Protein AF-A0A942DJN3-F1 (afdb_monomer)

Mean predicted aligned error: 21.73 Å

pLDDT: mean 72.61, std 21.8, range [31.78, 98.44]

Foldseek 3Di:
DDDDPPPPDDPPDDPPPCPVVDPDPVPPDPDWDWDWQQAPLQKIWIWTDDPPDIDIDIDGHPPHDPPGDDDHDPVSVVVVVCVVVVVVVVVVPVDDDDDDDDPPVVVVVVVVVVVVPPPDDDDDDDDDDDDDDDDDDDDDDDDDDDDDDDDDDDDDDDDDPPPVVVVVVVVVVVVVVVVVVVVVVPPDDDPDPPDPDDDDDPVVVVVVVVVVVVVVLLVQLCPDLAPVCVVVSNVVNLVQADPVVNVVCCVVPVPPDDPVVSVVPQHPWDKAWDDWDWADPDPFKIKIWTWIWTDRPPDPDTQIWIKIWIWGQDPVRGIHTHDIDTCSPVD

Sequence (331 aa):
MTFSDDYASTFSGDETGDIFDTPDVVRQSPTTTERVVDTQSGFLVVIKRIDTRFSLSVKRRLGTPPVSSILLTPDESIKLSKILGSARSESHSSGRINAPISPDVDGWLASIEDLDREAANEEDLEDIEPNQLRDPHSRSYTARRPRSTRRRNAPPFKLPLKIIGIVAACLLLLPVMAIGGYKVLTAKHEPKPAAAVTPAVDVEAIEAERVNKFSRTFVSDMLDFSPATYRVSQVHAMANMSPDLLEKYWNETHFPLTPEQLKASPQGMTLMITKVDQERIDELSRQVDIFAELVSPNSKLSNPVHLQLKVATASDGQLRVLEQKDLSAKK

Radius of gyration: 33.4 Å; Cα contacts (8 Å, |Δi|>4): 279; chains: 1; bounding box: 77×73×76 Å

Nearest PDB structures (foldseek):
  2cc3-assembly1_B  TM=6.746E-01  e=9.484E-04  Agrobacterium tumefaciens
  7sh3-assembly1_B  TM=6.182E-01  e=4.953E-03  Rickettsia typhi str. Wilmington
  4o3v-assembly1_A  TM=6.321E-01  e=3.805E-02  Rickettsia typhi str. Wilmington
  3bb9-assembly1_A  TM=7.308E-01  e=5.595E-02  Shewanella frigidimarina NCIMB 400
  4o3v-assembly1_B  TM=6.127E-01  e=6.247E-02  Rickettsia typhi str. Wilmington

Secondary structure (DSSP, 8-state):
--------------SS-GGGTS--GGGGSSS--EEEEE-TTSEEEEEEEETTEEEEEEEEPTTS-TT------HHHHHHHHHHHHHHHHTTTTTS----------THHHHHHHSSSSSS-----------------------PPPPPPP---PPPPPPPPGGGHHHHHHHHTTHHHHHHHHHHHTTS---------------HHHHHHHHHHHHHHHHHHHHT---TTTHHHHHHHHHHTB-HHHHHHHHHHH-SSPPHHHHHHS-TT-EEEEEEEEEEE-SSSEEEEEEEEEEE-TT-S-EEEEEEEEEEEE-TTS-EEEEEEEE-TT--

Structure (mmCIF, N/CA/C/O backbone):
data_AF-A0A942DJN3-F1
#
_entry.id   AF-A0A942DJN3-F1
#
loop_
_atom_site.group_PDB
_atom_site.id
_atom_site.type_symbol
_atom_site.label_atom_id
_atom_site.label_alt_id
_atom_site.label_comp_id
_atom_site.label_asym_id
_atom_site.label_entity_id
_atom_site.label_seq_id
_atom_site.pdbx_PDB_ins_code
_atom_site.Cartn_x
_atom_site.Cartn_y
_atom_site.Cartn_z
_atom_site.occupancy
_atom_site.B_iso_or_equiv
_atom_site.auth_seq_id
_atom_site.auth_comp_id
_atom_site.auth_asym_id
_atom_site.auth_atom_id
_atom_site.pdbx_PDB_model_num
ATOM 1 N N . MET A 1 1 ? -48.662 -20.676 -39.511 1.00 34.47 1 MET A N 1
ATOM 2 C CA . MET A 1 1 ? -48.235 -20.420 -38.122 1.00 34.47 1 MET A CA 1
ATOM 3 C C . MET A 1 1 ? -47.312 -19.209 -38.167 1.00 34.47 1 MET A C 1
ATOM 5 O O . MET A 1 1 ? -46.204 -19.343 -38.663 1.00 34.47 1 MET A O 1
ATOM 9 N N . THR A 1 2 ? -47.865 -17.993 -38.131 1.00 33.78 2 THR A N 1
ATOM 10 C CA . THR A 1 2 ? -48.085 -17.175 -36.913 1.00 33.78 2 THR A CA 1
ATOM 11 C C . THR A 1 2 ? -46.785 -16.930 -36.156 1.00 33.78 2 THR A C 1
ATOM 13 O O . THR A 1 2 ? -46.392 -17.741 -35.324 1.00 33.78 2 THR A O 1
ATOM 16 N N . PHE A 1 3 ? -46.135 -15.808 -36.469 1.00 32.09 3 PHE A N 1
ATOM 17 C CA . PHE A 1 3 ? -45.307 -15.101 -35.502 1.00 32.09 3 PHE A CA 1
ATOM 18 C C . PHE A 1 3 ? -46.195 -14.035 -34.875 1.00 32.09 3 PHE A C 1
ATOM 20 O O . PHE A 1 3 ? -46.769 -13.213 -35.586 1.00 32.09 3 PHE A O 1
ATOM 27 N N . SER A 1 4 ? -46.369 -14.147 -33.565 1.00 32.25 4 SER A N 1
ATOM 28 C CA . SER A 1 4 ? -46.970 -13.123 -32.729 1.00 32.25 4 SER A CA 1
ATOM 29 C C . SER A 1 4 ? -45.971 -11.979 -32.605 1.00 32.25 4 SER A C 1
ATOM 31 O O . SER A 1 4 ? -44.841 -12.192 -32.162 1.00 32.25 4 SER A O 1
ATOM 33 N N . ASP A 1 5 ? -46.390 -10.792 -33.023 1.00 37.44 5 ASP A N 1
ATOM 34 C CA . ASP A 1 5 ? -45.766 -9.544 -32.618 1.00 37.44 5 ASP A CA 1
ATOM 35 C C . ASP A 1 5 ? -46.123 -9.296 -31.146 1.00 37.44 5 ASP A C 1
ATOM 37 O O . ASP A 1 5 ? -47.210 -8.805 -30.840 1.00 37.44 5 ASP A O 1
ATOM 41 N N . ASP A 1 6 ? -45.215 -9.621 -30.225 1.00 39.28 6 ASP A N 1
ATOM 42 C CA . ASP A 1 6 ? -45.251 -9.040 -28.881 1.00 39.28 6 ASP A CA 1
ATOM 43 C C . ASP A 1 6 ? -44.722 -7.604 -28.984 1.00 39.28 6 ASP A C 1
ATOM 45 O O . ASP A 1 6 ? -43.560 -7.292 -28.711 1.00 39.28 6 ASP A O 1
ATOM 49 N N . TYR A 1 7 ? -45.609 -6.724 -29.449 1.00 40.00 7 TYR A N 1
ATOM 50 C CA . TYR A 1 7 ? -45.503 -5.291 -29.249 1.00 40.00 7 TYR A CA 1
ATOM 51 C C . TYR A 1 7 ? -45.409 -5.030 -27.744 1.00 40.00 7 TYR A C 1
ATOM 53 O O . TYR A 1 7 ? -46.365 -5.243 -26.998 1.00 40.00 7 TYR A O 1
ATOM 61 N N . ALA A 1 8 ? -44.262 -4.517 -27.297 1.00 39.66 8 ALA A N 1
ATOM 62 C CA . ALA A 1 8 ? -44.223 -3.734 -26.075 1.00 39.66 8 ALA A CA 1
ATOM 63 C C . ALA A 1 8 ? -45.248 -2.603 -26.234 1.00 39.66 8 ALA A C 1
ATOM 65 O O . ALA A 1 8 ? -45.155 -1.796 -27.163 1.00 39.66 8 ALA A O 1
ATOM 66 N N . SER A 1 9 ? -46.253 -2.603 -25.361 1.00 40.97 9 SER A N 1
ATOM 67 C CA . SER A 1 9 ? -47.296 -1.591 -25.293 1.00 40.97 9 SER A CA 1
ATOM 68 C C . SER A 1 9 ? -46.656 -0.207 -25.264 1.00 40.97 9 SER A C 1
ATOM 70 O O . SER A 1 9 ? -45.994 0.168 -24.293 1.00 40.97 9 SER A O 1
ATOM 72 N N . THR A 1 10 ? -46.841 0.550 -26.338 1.00 41.31 10 THR A N 1
ATOM 73 C CA . THR A 1 10 ? -46.596 1.986 -26.331 1.00 41.31 10 THR A CA 1
ATOM 74 C C . THR A 1 10 ? -47.604 2.585 -25.359 1.00 41.31 10 THR A C 1
ATOM 76 O O . THR A 1 10 ? -48.801 2.322 -25.452 1.00 41.31 10 THR A O 1
ATOM 79 N N . PHE A 1 11 ? -47.095 3.306 -24.364 1.00 44.56 11 PHE A N 1
ATOM 80 C CA . PHE A 1 11 ? -47.860 3.936 -23.296 1.00 44.56 11 PHE A CA 1
ATOM 81 C C . PHE A 1 11 ? -48.722 5.058 -23.896 1.00 44.56 11 PHE A C 1
ATOM 83 O O . PHE A 1 11 ? -48.306 6.208 -23.984 1.00 44.56 11 PHE A O 1
ATOM 90 N N . SER A 1 12 ? -49.895 4.703 -24.414 1.00 47.12 12 SER A N 1
ATOM 91 C CA . SER A 1 12 ? -50.880 5.635 -24.957 1.00 47.12 12 SER A CA 1
ATOM 92 C C . SER A 1 12 ? -51.857 6.007 -23.849 1.00 47.12 12 SER A C 1
ATOM 94 O O . SER A 1 12 ? -52.862 5.324 -23.643 1.00 47.12 12 SER A O 1
ATOM 96 N N . GLY A 1 13 ? -51.526 7.054 -23.101 1.00 49.28 13 GLY A N 1
ATOM 97 C CA . GLY A 1 13 ? -52.385 7.532 -22.027 1.00 49.28 13 GLY A CA 1
ATOM 98 C C . GLY A 1 13 ? -51.784 8.670 -21.219 1.00 49.28 13 GLY A C 1
ATOM 99 O O . GLY A 1 13 ? -51.729 8.550 -20.004 1.00 49.28 13 GLY A O 1
ATOM 100 N N . ASP A 1 14 ? -51.325 9.738 -21.874 1.00 44.50 14 ASP A N 1
ATOM 101 C CA . ASP A 1 14 ? -51.234 11.060 -21.243 1.00 44.50 14 ASP A CA 1
ATOM 102 C C . ASP A 1 14 ? -51.190 12.154 -22.325 1.00 44.50 14 ASP A C 1
ATOM 104 O O . ASP A 1 14 ? -50.178 12.344 -22.996 1.00 44.50 14 ASP A O 1
ATOM 108 N N . GLU A 1 15 ? -52.313 12.842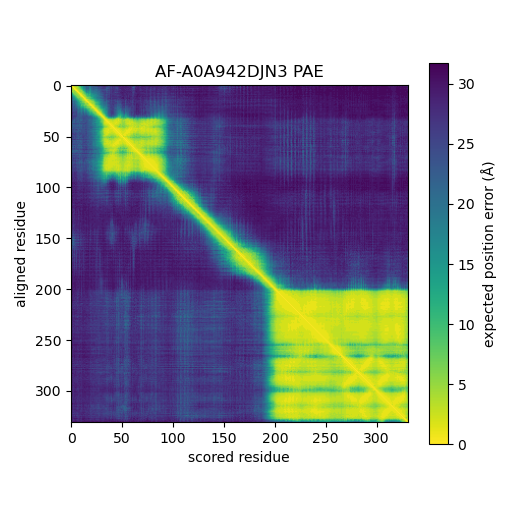 -22.541 1.00 53.78 15 GLU A N 1
ATOM 109 C CA . GLU A 1 15 ? -52.413 13.986 -23.464 1.00 53.78 15 GLU A CA 1
ATOM 110 C C . GLU A 1 15 ? -51.888 15.295 -22.844 1.00 53.78 15 GLU A C 1
ATOM 112 O O . GLU A 1 15 ? -51.838 16.317 -23.526 1.00 53.78 15 GLU A O 1
ATOM 117 N N . THR A 1 16 ? -51.469 15.282 -21.574 1.00 58.72 16 THR A N 1
ATOM 118 C CA . THR A 1 16 ? -51.089 16.493 -20.830 1.00 58.72 16 THR A CA 1
ATOM 119 C C . THR A 1 16 ? -49.585 16.764 -20.761 1.00 58.72 16 THR A C 1
ATOM 121 O O . THR A 1 16 ? -49.198 17.871 -20.410 1.00 58.72 16 THR A O 1
ATOM 124 N N . GLY A 1 17 ? -48.720 15.820 -21.152 1.00 52.59 17 GLY A N 1
ATOM 125 C CA . GLY A 1 17 ? -47.269 16.052 -21.261 1.00 52.59 17 GLY A CA 1
ATOM 126 C C . GLY A 1 17 ? -46.514 16.238 -19.933 1.00 52.59 17 GLY A C 1
ATOM 127 O O . GLY A 1 17 ? -45.302 16.440 -19.963 1.00 52.59 17 GLY A O 1
ATOM 128 N N . ASP A 1 18 ? -47.186 16.101 -18.787 1.00 50.53 18 ASP A N 1
ATOM 129 C CA . ASP A 1 18 ? -46.641 16.367 -17.443 1.00 50.53 18 ASP A CA 1
ATOM 130 C C . ASP A 1 18 ? -45.865 15.176 -16.828 1.00 50.53 18 ASP A C 1
ATOM 132 O O . ASP A 1 18 ? -45.248 15.294 -15.765 1.00 50.53 18 ASP A O 1
ATOM 136 N N . ILE A 1 19 ? -45.832 14.009 -17.487 1.00 50.34 19 ILE A N 1
ATOM 137 C CA . ILE A 1 19 ? -45.087 12.829 -16.997 1.00 50.34 19 ILE A CA 1
ATOM 138 C C . ILE A 1 19 ? -43.560 13.027 -17.021 1.00 50.34 19 ILE A C 1
ATOM 140 O O . ILE A 1 19 ? -42.857 12.396 -16.234 1.00 50.34 19 ILE A O 1
ATOM 144 N N . PHE A 1 20 ? -43.018 13.914 -17.862 1.00 50.31 20 PHE A N 1
ATOM 145 C CA . PHE A 1 20 ? -41.569 14.171 -17.876 1.00 50.31 20 PHE A CA 1
ATOM 146 C C . PHE A 1 20 ? -41.096 15.143 -16.783 1.00 50.31 20 PHE A C 1
ATOM 148 O O . PHE A 1 20 ? -39.893 15.191 -16.521 1.00 50.31 20 PHE A O 1
ATOM 155 N N . ASP A 1 21 ? -42.018 15.834 -16.105 1.00 50.00 21 ASP A N 1
ATOM 156 C CA . ASP A 1 21 ? -41.713 16.773 -15.015 1.00 50.00 21 ASP A CA 1
ATOM 157 C C . ASP A 1 21 ? -42.009 16.209 -13.614 1.00 50.00 21 ASP A C 1
ATOM 159 O O . ASP A 1 21 ? -41.683 16.834 -12.600 1.00 50.00 21 ASP A O 1
ATOM 163 N N . THR A 1 22 ? -42.544 14.987 -13.512 1.00 45.81 22 THR A N 1
ATOM 164 C CA . THR A 1 22 ? -42.682 14.301 -12.220 1.00 45.81 22 THR A CA 1
ATOM 165 C C . THR A 1 22 ? -41.444 13.444 -11.916 1.00 45.81 22 THR A C 1
ATOM 167 O O . THR A 1 22 ? -41.032 12.619 -12.733 1.00 45.81 22 THR A O 1
ATOM 170 N N . PRO A 1 23 ? -40.797 13.611 -10.743 1.00 47.06 23 PRO A N 1
ATOM 171 C CA . PRO A 1 23 ? -39.606 12.847 -10.403 1.00 47.06 23 PRO A CA 1
ATOM 172 C C . PRO A 1 23 ? -39.961 11.367 -10.238 1.00 47.06 23 PRO A C 1
ATOM 174 O O . PRO A 1 23 ? -40.659 10.980 -9.305 1.00 47.06 23 PRO A O 1
ATOM 177 N N . ASP A 1 24 ? -39.431 10.573 -11.163 1.00 42.34 24 ASP A N 1
ATOM 178 C CA . ASP A 1 24 ? -39.450 9.116 -11.260 1.00 42.34 24 ASP A CA 1
ATOM 179 C C . ASP A 1 24 ? -39.693 8.390 -9.914 1.00 42.34 24 ASP A C 1
ATOM 181 O O . ASP A 1 24 ? -38.862 8.407 -8.994 1.00 42.34 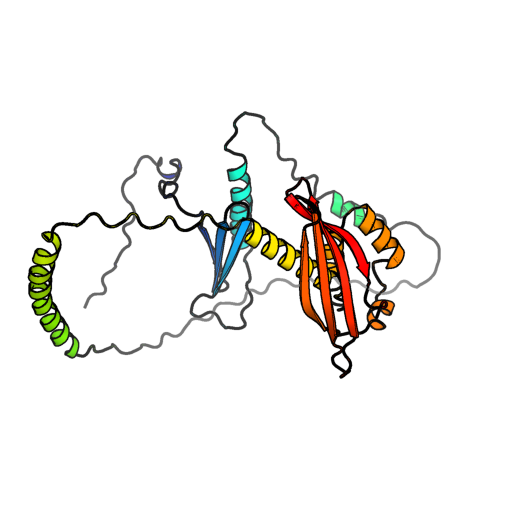24 ASP A O 1
ATOM 185 N N . VAL A 1 25 ? -40.851 7.728 -9.808 1.00 42.72 25 VAL A N 1
ATOM 186 C CA . VAL A 1 25 ? -41.362 7.031 -8.607 1.00 42.72 25 VAL A CA 1
ATOM 187 C C . VAL A 1 25 ? -40.489 5.821 -8.216 1.00 42.72 25 VAL A C 1
ATOM 189 O O . VAL A 1 25 ? -40.624 5.260 -7.129 1.00 42.72 25 VAL A O 1
ATOM 192 N N . VAL A 1 26 ? -39.486 5.476 -9.028 1.00 45.41 26 VAL A N 1
ATOM 193 C CA . VAL A 1 26 ? -38.446 4.483 -8.704 1.00 45.41 26 VAL A CA 1
ATOM 194 C C . VAL A 1 26 ? -37.491 4.964 -7.587 1.00 45.41 26 VAL A C 1
ATOM 196 O O . VAL A 1 26 ? -36.703 4.185 -7.053 1.00 45.41 26 VAL A O 1
ATOM 199 N N . ARG A 1 27 ? -37.573 6.230 -7.146 1.00 43.59 27 ARG A N 1
ATOM 200 C CA . ARG A 1 27 ? -36.723 6.785 -6.071 1.00 43.59 27 ARG A CA 1
ATOM 201 C C . ARG A 1 27 ? -37.068 6.364 -4.633 1.00 43.59 27 ARG A C 1
ATOM 203 O O . ARG A 1 27 ? -36.340 6.763 -3.727 1.00 43.59 27 ARG A O 1
ATOM 210 N N . GLN A 1 28 ? -38.119 5.577 -4.390 1.00 36.62 28 GLN A N 1
ATOM 211 C CA . GLN A 1 28 ? -38.593 5.287 -3.021 1.00 36.62 28 GLN A CA 1
ATOM 212 C C . GLN A 1 28 ? -38.492 3.818 -2.567 1.00 36.62 28 GLN A C 1
ATOM 214 O O . GLN A 1 28 ? -39.148 3.425 -1.605 1.00 36.62 28 GLN A O 1
ATOM 219 N N . SER A 1 29 ? -37.633 2.998 -3.180 1.00 31.78 29 SER A N 1
ATOM 220 C CA . SER A 1 29 ? -37.225 1.715 -2.580 1.00 31.78 29 SER A CA 1
ATOM 221 C C . SER A 1 29 ? -35.999 1.902 -1.667 1.00 31.78 29 SER A C 1
ATOM 223 O O . SER A 1 29 ? -35.004 2.484 -2.110 1.00 31.78 29 SER A O 1
ATOM 225 N N . PRO A 1 30 ? -36.003 1.400 -0.421 1.00 49.66 30 PRO A N 1
ATOM 226 C CA . PRO A 1 30 ? -34.936 1.652 0.541 1.00 49.66 30 PRO A CA 1
ATOM 227 C C . PRO A 1 30 ? -33.747 0.704 0.324 1.00 49.66 30 PRO A C 1
ATOM 229 O O . PRO A 1 30 ? -33.567 -0.201 1.119 1.00 49.66 30 PRO A O 1
ATOM 232 N N . THR A 1 31 ? -32.926 0.860 -0.724 1.00 42.78 31 THR A N 1
ATOM 233 C CA . THR A 1 31 ? -31.714 0.023 -0.906 1.00 42.78 31 THR A CA 1
ATOM 234 C C . THR A 1 31 ? -30.805 0.533 -2.031 1.00 42.78 31 THR A C 1
ATOM 236 O O . THR A 1 31 ? -31.232 0.588 -3.174 1.00 42.78 31 THR A O 1
ATOM 239 N N . THR A 1 32 ? -29.549 0.864 -1.695 1.00 49.97 32 THR A N 1
ATOM 240 C CA . THR A 1 32 ? -28.355 1.041 -2.561 1.00 49.97 32 THR A CA 1
ATOM 241 C C . THR A 1 32 ? -28.571 1.645 -3.957 1.00 49.97 32 THR A C 1
ATOM 243 O O . THR A 1 32 ? -29.017 0.960 -4.871 1.00 49.97 32 THR A O 1
ATOM 246 N N . THR A 1 33 ? -28.143 2.893 -4.164 1.00 62.75 33 THR A N 1
ATOM 247 C CA . THR A 1 33 ? -28.146 3.567 -5.473 1.00 62.75 33 THR A CA 1
ATOM 248 C C . THR A 1 33 ? -27.168 2.898 -6.448 1.00 62.75 33 THR A C 1
ATOM 250 O O . THR A 1 33 ? -26.012 3.295 -6.592 1.00 62.75 33 THR A O 1
ATOM 253 N N . GLU A 1 34 ? -27.623 1.831 -7.098 1.00 74.75 34 GLU A N 1
ATOM 254 C CA . GLU A 1 34 ? -26.916 1.160 -8.183 1.00 74.75 34 GLU A CA 1
ATOM 255 C C . GLU A 1 34 ? -27.246 1.860 -9.507 1.00 74.75 34 GLU A C 1
ATOM 257 O O . GLU A 1 34 ? -28.407 2.048 -9.870 1.00 74.75 34 GLU A O 1
ATOM 262 N N . ARG A 1 35 ? -26.213 2.294 -10.228 1.00 80.44 35 ARG A N 1
ATOM 263 C CA . ARG A 1 35 ? -26.311 2.929 -11.544 1.00 80.44 35 ARG A CA 1
ATOM 264 C C . ARG A 1 35 ? -25.542 2.080 -12.544 1.00 80.44 35 ARG A C 1
ATOM 266 O O . ARG A 1 35 ? -24.418 1.672 -12.266 1.00 80.44 35 ARG A O 1
ATOM 273 N N . VAL A 1 36 ? -26.131 1.825 -13.707 1.00 84.50 36 VAL A N 1
ATOM 274 C CA . VAL A 1 36 ? -25.556 0.923 -14.712 1.00 84.50 36 VAL A CA 1
ATOM 275 C C . VAL A 1 36 ? -25.361 1.658 -16.036 1.00 84.50 36 VAL A C 1
ATOM 277 O O . VAL A 1 36 ? -26.271 2.329 -16.522 1.00 84.50 36 VAL A O 1
ATOM 280 N N . VAL A 1 37 ? -24.172 1.519 -16.624 1.00 85.50 37 VAL A N 1
ATOM 281 C CA . VAL A 1 37 ? -23.824 2.010 -17.963 1.00 85.50 37 VAL A CA 1
ATOM 282 C C . VAL A 1 37 ? -23.444 0.817 -18.830 1.00 85.50 37 VAL A C 1
ATOM 284 O O . VAL A 1 37 ? -22.487 0.104 -18.540 1.00 85.50 37 VAL A O 1
ATOM 287 N N . ASP A 1 38 ? -24.211 0.598 -19.889 1.00 86.12 38 ASP A N 1
ATOM 288 C CA . ASP A 1 38 ? -23.917 -0.402 -20.912 1.00 86.12 38 ASP A CA 1
ATOM 289 C C . ASP A 1 38 ? -23.025 0.239 -21.980 1.00 86.12 38 ASP A C 1
ATOM 291 O O . ASP A 1 38 ? -23.334 1.336 -22.451 1.00 86.12 38 ASP A O 1
ATOM 295 N N . THR A 1 39 ? -21.912 -0.409 -22.321 1.00 87.88 39 THR A N 1
ATOM 296 C CA . THR A 1 39 ? -20.946 0.095 -23.301 1.00 87.88 39 THR A CA 1
ATOM 297 C C . THR A 1 39 ? -21.098 -0.627 -24.632 1.00 87.88 39 THR A C 1
ATOM 299 O O . THR A 1 39 ? -21.319 -1.840 -24.701 1.00 87.88 39 THR A O 1
ATOM 302 N N . GLN A 1 40 ? -20.875 0.099 -25.725 1.00 86.31 40 GLN A N 1
ATOM 303 C CA . GLN A 1 40 ? -20.808 -0.472 -27.072 1.00 86.31 40 GLN A CA 1
ATOM 304 C C . GLN A 1 40 ? -19.662 -1.482 -27.225 1.00 86.31 40 GLN A C 1
ATOM 306 O O . GLN A 1 40 ? -19.738 -2.386 -28.055 1.00 86.31 40 GLN A O 1
ATOM 311 N N . SER A 1 41 ? -18.623 -1.379 -26.389 1.00 85.62 41 SER A N 1
ATOM 312 C CA . SER A 1 41 ? -17.528 -2.354 -26.303 1.00 85.62 41 SER A CA 1
ATOM 313 C C . SER A 1 41 ? -17.936 -3.698 -25.673 1.00 85.62 41 SER A C 1
ATOM 315 O O . SER A 1 41 ? -17.107 -4.603 -25.571 1.00 85.62 41 SER A O 1
ATOM 317 N N . GLY A 1 42 ? -19.206 -3.870 -25.285 1.00 87.75 42 GLY A N 1
ATOM 318 C CA . GLY A 1 42 ? -19.737 -5.130 -24.765 1.00 87.75 42 GLY A CA 1
ATOM 319 C C . GLY A 1 42 ? -19.421 -5.349 -23.287 1.00 87.75 42 GLY A C 1
ATOM 320 O O . GLY A 1 42 ? -19.293 -6.497 -22.841 1.00 87.75 42 GLY A O 1
ATOM 321 N N . PHE A 1 43 ? -19.284 -4.262 -22.531 1.00 90.25 43 PHE A N 1
ATOM 322 C CA . PHE A 1 43 ? -19.087 -4.262 -21.089 1.00 90.25 43 PHE A CA 1
ATOM 323 C C . PHE A 1 43 ? -20.225 -3.523 -20.394 1.00 90.25 43 PHE A C 1
ATOM 325 O O . PHE A 1 43 ? -20.857 -2.633 -20.942 1.00 90.25 43 PHE A O 1
ATOM 332 N N . LEU A 1 44 ? -20.485 -3.912 -19.157 1.00 90.38 44 LEU A N 1
ATOM 333 C CA . LEU A 1 44 ? -21.498 -3.331 -18.303 1.00 90.38 44 LEU A CA 1
ATOM 334 C C . LEU A 1 44 ? -20.795 -2.780 -17.069 1.00 90.38 44 LEU A C 1
ATOM 336 O O . LEU A 1 44 ? -20.220 -3.530 -16.279 1.00 90.38 44 LEU A O 1
ATOM 340 N N . VAL A 1 45 ? -20.803 -1.461 -16.936 1.00 89.75 45 VAL A N 1
ATOM 341 C CA . VAL A 1 45 ? -20.199 -0.742 -15.819 1.00 89.75 45 VAL A CA 1
ATOM 342 C C . VAL A 1 45 ? -21.284 -0.500 -14.778 1.00 89.75 45 VAL A C 1
ATOM 344 O O . VAL A 1 45 ? -22.235 0.239 -15.017 1.00 89.75 45 VAL A O 1
ATOM 347 N N . VAL A 1 46 ? -21.148 -1.140 -13.624 1.00 89.31 46 VAL A N 1
ATOM 348 C CA . VAL A 1 46 ? -22.015 -0.961 -12.459 1.00 89.31 46 VAL A CA 1
ATOM 349 C C . VAL A 1 46 ? -21.318 -0.041 -11.475 1.00 89.31 46 VAL A C 1
ATOM 351 O O . VAL A 1 46 ? -20.199 -0.318 -11.052 1.00 89.31 46 VAL A O 1
ATOM 354 N N . ILE A 1 47 ? -21.992 1.025 -11.075 1.00 88.00 47 ILE A N 1
ATOM 355 C CA . ILE A 1 47 ? -21.548 1.936 -10.029 1.00 88.00 47 ILE A CA 1
ATOM 356 C C . ILE A 1 47 ? -22.521 1.783 -8.870 1.00 88.00 47 ILE A C 1
ATOM 358 O O . ILE A 1 47 ? -23.701 2.098 -8.992 1.00 88.00 47 ILE A O 1
ATOM 362 N N . LYS A 1 48 ? -22.026 1.291 -7.740 1.00 87.12 48 LYS A N 1
ATOM 363 C CA . LYS A 1 48 ? -22.798 1.115 -6.515 1.00 87.12 48 LYS A CA 1
ATOM 364 C C . LYS A 1 48 ? -22.245 2.028 -5.436 1.00 87.12 48 LYS A C 1
ATOM 366 O O . LYS A 1 48 ? -21.050 1.992 -5.150 1.00 87.12 48 LYS A O 1
ATOM 371 N N . ARG A 1 49 ? -23.102 2.819 -4.798 1.00 78.44 49 ARG A N 1
ATOM 372 C CA . ARG A 1 49 ? -22.709 3.568 -3.602 1.00 78.44 49 ARG A CA 1
ATOM 373 C C . ARG A 1 49 ? -22.695 2.648 -2.381 1.00 78.44 49 ARG A C 1
ATOM 375 O O . ARG A 1 49 ? -23.661 1.927 -2.135 1.00 78.44 49 ARG A O 1
ATOM 382 N N . ILE A 1 50 ? -21.598 2.685 -1.634 1.00 82.31 50 ILE A N 1
ATOM 383 C CA . ILE A 1 50 ? -21.416 1.999 -0.355 1.00 82.31 50 ILE A CA 1
ATOM 384 C C . ILE A 1 50 ? -20.981 3.076 0.638 1.00 82.31 50 ILE A C 1
ATOM 386 O O . ILE A 1 50 ? -19.832 3.519 0.619 1.00 82.31 50 ILE A O 1
ATOM 390 N N . ASP A 1 51 ? -21.932 3.552 1.437 1.00 80.44 51 ASP A N 1
ATOM 391 C CA . ASP A 1 51 ? -21.763 4.648 2.396 1.00 80.44 51 ASP A CA 1
ATOM 392 C C . ASP A 1 51 ? -21.204 5.935 1.748 1.00 80.44 51 ASP A C 1
ATOM 394 O O . ASP A 1 51 ? -21.907 6.648 1.016 1.00 80.44 51 ASP A O 1
ATOM 398 N N . THR A 1 52 ? -19.925 6.227 2.000 1.00 77.50 52 THR A N 1
ATOM 399 C CA . THR A 1 52 ? -19.180 7.392 1.495 1.00 77.50 52 THR A CA 1
ATOM 400 C C . THR A 1 52 ? -18.363 7.099 0.239 1.00 77.50 52 THR A C 1
ATOM 402 O O . THR A 1 52 ? -17.778 8.014 -0.337 1.00 77.50 52 THR A O 1
ATOM 405 N N . ARG A 1 53 ? -18.302 5.838 -0.203 1.00 78.75 53 ARG A N 1
ATOM 406 C CA . ARG A 1 53 ? -17.477 5.397 -1.332 1.00 78.75 53 ARG A CA 1
ATOM 407 C C . ARG A 1 53 ? -18.338 4.911 -2.492 1.00 78.75 53 ARG A C 1
ATOM 409 O O . ARG A 1 53 ? -19.459 4.433 -2.316 1.00 78.75 53 ARG A O 1
ATOM 416 N N . PHE A 1 54 ? -17.777 4.985 -3.692 1.00 81.75 54 PHE A N 1
ATOM 417 C CA . PHE A 1 54 ? -18.346 4.357 -4.879 1.00 81.75 54 PHE A CA 1
ATOM 418 C C . PHE A 1 54 ? -17.570 3.082 -5.199 1.00 81.75 54 PHE A C 1
ATOM 420 O O . PHE A 1 54 ? -16.345 3.088 -5.284 1.00 81.75 54 PHE A O 1
ATOM 427 N N . SER A 1 55 ? -18.292 1.982 -5.372 1.00 85.44 55 SER A N 1
ATOM 428 C CA . SER A 1 55 ? -17.781 0.740 -5.935 1.00 85.44 55 SER A CA 1
ATOM 429 C C . SER A 1 55 ? -18.092 0.728 -7.425 1.00 85.44 55 SER A C 1
ATOM 431 O O . SER A 1 55 ? -19.254 0.827 -7.816 1.00 85.44 55 SER A O 1
ATOM 433 N N . LEU A 1 56 ? -17.057 0.612 -8.254 1.00 88.50 56 LEU A N 1
ATOM 434 C CA . LEU A 1 56 ? -17.186 0.456 -9.697 1.00 88.50 56 LEU A CA 1
ATOM 435 C C . LEU A 1 56 ? -16.854 -0.992 -10.056 1.00 88.50 56 LEU A C 1
ATOM 437 O O . LEU A 1 56 ? -15.760 -1.476 -9.783 1.00 88.50 56 LEU A O 1
ATOM 441 N N . SER A 1 57 ? -17.810 -1.694 -10.652 1.00 88.81 57 SER A N 1
ATOM 442 C CA . SER A 1 57 ? -17.667 -3.075 -11.105 1.00 88.81 57 SER A CA 1
ATOM 443 C C . SER A 1 57 ? -17.897 -3.141 -12.604 1.00 88.81 57 SER A C 1
ATOM 445 O O . SER A 1 57 ? -18.963 -2.761 -13.079 1.00 88.81 57 SER A O 1
ATOM 447 N N . VAL A 1 58 ? -16.930 -3.664 -13.355 1.00 90.38 58 VAL A N 1
ATOM 448 C CA . VAL A 1 58 ? -17.090 -3.871 -14.797 1.00 90.38 58 VAL A CA 1
ATOM 449 C C . VAL A 1 58 ? -17.338 -5.343 -15.073 1.00 90.38 58 VAL A C 1
ATOM 451 O O . VAL A 1 58 ? -16.513 -6.200 -14.762 1.00 90.38 58 VAL A O 1
ATOM 454 N N . LYS A 1 59 ? -18.491 -5.645 -15.663 1.00 89.69 59 LYS A N 1
ATOM 455 C CA . LYS A 1 59 ? -18.880 -6.993 -16.066 1.00 89.69 59 LYS A CA 1
ATOM 456 C C . LYS A 1 59 ? -18.837 -7.110 -17.578 1.00 89.69 59 LYS A C 1
ATOM 458 O O . LYS A 1 59 ? -19.321 -6.247 -18.300 1.00 89.69 59 LYS A O 1
ATOM 463 N N . ARG A 1 60 ? -18.272 -8.202 -18.074 1.00 90.38 60 ARG A N 1
ATOM 464 C CA . ARG A 1 60 ? -18.276 -8.517 -19.502 1.00 90.38 60 ARG A CA 1
ATOM 465 C C . ARG A 1 60 ? -19.642 -9.072 -19.908 1.00 90.38 60 ARG A C 1
ATOM 467 O O . ARG A 1 60 ? -20.181 -9.927 -19.207 1.00 90.38 60 ARG A O 1
ATOM 474 N N . ARG A 1 61 ? -20.184 -8.639 -21.049 1.00 86.56 61 ARG A N 1
ATOM 475 C CA . ARG A 1 61 ? -21.392 -9.251 -21.616 1.00 86.56 61 ARG A CA 1
ATOM 476 C C . ARG A 1 61 ? -21.069 -10.581 -22.292 1.00 86.56 61 ARG A C 1
ATOM 478 O O . ARG A 1 61 ? -19.980 -10.797 -22.822 1.00 86.56 61 ARG A O 1
ATOM 485 N N . LEU A 1 62 ? -22.040 -11.490 -22.269 1.00 81.81 62 LEU A N 1
ATOM 486 C CA . LEU A 1 62 ? -21.952 -12.762 -22.980 1.00 81.81 62 LEU A CA 1
ATOM 487 C C . LEU A 1 62 ? -21.757 -12.490 -24.479 1.00 81.81 62 LEU A C 1
ATOM 489 O O . LEU A 1 62 ? -22.568 -11.801 -25.090 1.00 81.81 62 LEU A O 1
ATOM 493 N N . GLY A 1 63 ? -20.672 -13.017 -25.051 1.00 82.38 63 GLY A N 1
ATOM 494 C CA . GLY A 1 63 ? -20.310 -12.826 -26.462 1.00 82.38 63 GLY A CA 1
ATOM 495 C C . GLY A 1 63 ? -19.123 -11.888 -26.706 1.00 82.38 63 GLY A C 1
ATOM 496 O O . GLY A 1 63 ? -18.574 -11.897 -27.806 1.00 82.38 63 GLY A O 1
ATOM 497 N N . THR A 1 64 ? -18.670 -11.138 -25.700 1.00 83.69 64 THR A N 1
ATOM 498 C CA . THR A 1 64 ? -17.471 -10.296 -25.821 1.00 83.69 64 THR A CA 1
ATOM 499 C C . THR A 1 64 ? -16.193 -11.150 -25.657 1.00 83.69 64 THR A C 1
ATOM 501 O O . THR A 1 64 ? -16.133 -11.973 -24.738 1.00 83.69 64 THR A O 1
ATOM 504 N N . PRO A 1 65 ? -15.157 -11.005 -26.510 1.00 83.06 65 PRO A N 1
ATOM 505 C CA . PRO A 1 65 ? -13.926 -11.799 -26.420 1.00 83.06 65 PRO A CA 1
ATOM 506 C C . PRO A 1 65 ? -13.161 -11.632 -25.092 1.00 83.06 65 PRO A C 1
ATOM 508 O O . PRO A 1 65 ? -13.200 -10.563 -24.484 1.00 83.06 65 PRO A O 1
ATOM 511 N N . PRO A 1 66 ? -12.385 -12.641 -24.645 1.00 77.69 66 PRO A N 1
ATOM 512 C CA . PRO A 1 66 ? -11.685 -12.584 -23.365 1.00 77.69 66 PRO A CA 1
ATOM 513 C C . PRO A 1 66 ? -10.550 -11.554 -23.280 1.00 77.69 66 PRO A C 1
ATOM 515 O O . PRO A 1 66 ? -10.173 -11.166 -22.176 1.00 77.69 66 PRO A O 1
ATOM 518 N N . VAL A 1 67 ? -10.050 -11.088 -24.425 1.00 85.00 67 VAL A N 1
ATOM 519 C CA . VAL A 1 67 ? -8.919 -10.149 -24.541 1.00 85.00 67 VAL A CA 1
ATOM 520 C C . VAL A 1 67 ? -9.387 -8.732 -24.919 1.00 85.00 67 VAL A C 1
ATOM 522 O O . VAL A 1 67 ? -8.579 -7.867 -25.229 1.00 85.00 67 VAL A O 1
ATOM 525 N N . SER A 1 68 ? -10.697 -8.467 -24.938 1.00 83.69 68 SER A N 1
ATOM 526 C CA . SER A 1 68 ? -11.209 -7.136 -25.279 1.00 83.69 68 SER A CA 1
ATOM 527 C C . SER A 1 68 ? -10.889 -6.115 -24.182 1.00 83.69 68 SER A C 1
ATOM 529 O O . SER A 1 68 ? -11.073 -6.399 -22.996 1.00 83.69 68 SER A O 1
ATOM 531 N N . SER A 1 69 ? -10.465 -4.916 -24.575 1.00 84.88 69 SER A N 1
ATOM 532 C CA . SER A 1 69 ? -10.340 -3.761 -23.685 1.00 84.88 69 SER A CA 1
ATOM 533 C C . SER A 1 69 ? -11.673 -3.022 -23.552 1.00 84.88 69 SER A C 1
ATOM 535 O O . SER A 1 69 ? -12.527 -3.073 -24.441 1.00 84.88 69 SER A O 1
ATOM 537 N N . ILE A 1 70 ? -11.861 -2.337 -22.425 1.00 87.50 70 ILE A N 1
ATOM 538 C CA . ILE A 1 70 ? -13.021 -1.471 -22.209 1.00 87.50 70 ILE A CA 1
ATOM 539 C C . ILE A 1 70 ? -12.738 -0.159 -22.934 1.00 87.50 70 ILE A C 1
ATOM 541 O O . ILE A 1 70 ? -11.835 0.581 -22.552 1.00 87.50 70 ILE A O 1
ATOM 545 N N . LEU A 1 71 ? -13.502 0.114 -23.985 1.00 87.88 71 LEU A N 1
ATOM 546 C CA . LEU A 1 71 ? -13.472 1.390 -24.692 1.00 87.88 71 LEU A CA 1
ATOM 547 C C . LEU A 1 71 ? -14.805 2.087 -24.463 1.00 87.88 71 LEU A C 1
ATOM 549 O O . LEU A 1 71 ? -15.855 1.462 -24.640 1.00 87.88 71 LEU A O 1
ATOM 553 N N . LEU A 1 72 ? -14.740 3.350 -24.051 1.00 88.31 72 LEU A N 1
ATOM 554 C CA . LEU A 1 72 ? -15.903 4.208 -23.878 1.00 88.31 72 LEU A CA 1
ATOM 555 C C . LEU A 1 72 ? -15.989 5.156 -25.066 1.00 88.31 72 LEU A C 1
ATOM 557 O O . LEU A 1 72 ? -15.001 5.795 -25.431 1.00 88.31 72 LEU A O 1
ATOM 561 N N . THR A 1 73 ? -17.171 5.257 -25.659 1.00 90.44 73 THR A N 1
ATOM 562 C CA . THR A 1 73 ? -17.452 6.337 -26.610 1.00 90.44 73 THR A CA 1
ATOM 563 C C . THR A 1 73 ? -17.539 7.683 -25.876 1.00 90.44 73 THR A C 1
ATOM 565 O O . THR A 1 73 ? -17.758 7.704 -24.659 1.00 90.44 73 THR A O 1
ATOM 568 N N . PRO A 1 74 ? -17.389 8.826 -26.572 1.00 89.75 74 PRO A N 1
ATOM 569 C CA . PRO A 1 74 ? -17.533 10.141 -25.947 1.00 89.75 74 PRO A CA 1
ATOM 570 C C . PRO A 1 74 ? -18.854 10.285 -25.177 1.00 89.75 74 PRO A C 1
ATOM 572 O O . PRO A 1 74 ? -18.846 10.694 -24.017 1.00 89.75 74 PRO A O 1
ATOM 575 N N . ASP A 1 75 ? -19.965 9.823 -25.750 1.00 86.06 75 ASP A N 1
ATOM 576 C CA . ASP A 1 75 ? -21.284 9.883 -25.109 1.00 86.06 75 ASP A CA 1
ATOM 577 C C . ASP A 1 75 ? -21.365 9.005 -23.849 1.00 86.06 75 ASP A C 1
ATOM 579 O O . ASP A 1 75 ? -21.936 9.410 -22.833 1.00 86.06 75 ASP A O 1
ATOM 583 N N . GLU A 1 76 ? -20.752 7.816 -23.872 1.00 87.94 76 GLU A N 1
ATOM 584 C CA . GLU A 1 76 ? -20.652 6.930 -22.705 1.00 87.94 76 GLU A CA 1
ATOM 585 C C . GLU A 1 76 ? -19.780 7.533 -21.602 1.00 87.94 76 GLU A C 1
ATOM 587 O O . GLU A 1 76 ? -20.126 7.429 -20.424 1.00 87.94 76 GLU A O 1
ATOM 592 N N . SER A 1 77 ? -18.686 8.204 -21.970 1.00 88.25 77 SER A N 1
ATOM 593 C CA . SER A 1 77 ? -17.816 8.895 -21.017 1.00 88.25 77 SER A CA 1
ATOM 594 C C . SER A 1 7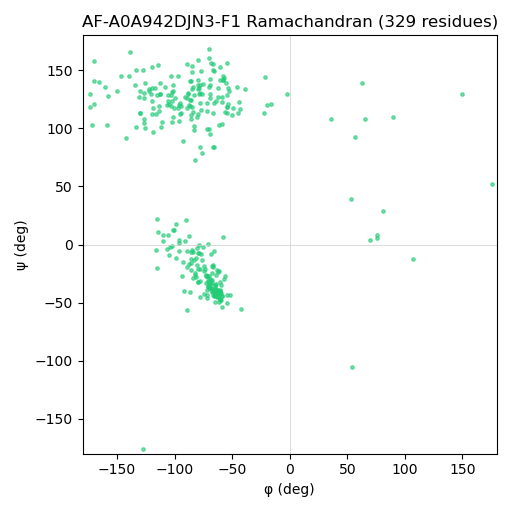7 ? -18.542 10.059 -20.332 1.00 88.25 77 SER A C 1
ATOM 596 O O . SER A 1 77 ? -18.460 10.195 -19.111 1.00 88.25 77 SER A O 1
ATOM 598 N N . ILE A 1 78 ? -19.351 10.822 -21.081 1.00 86.56 78 ILE A N 1
ATOM 599 C CA . ILE A 1 78 ? -20.199 11.901 -20.552 1.00 86.56 78 ILE A CA 1
ATOM 600 C C . ILE A 1 78 ? -21.305 11.330 -19.657 1.00 86.56 78 ILE A C 1
ATOM 602 O O . ILE A 1 78 ? -21.627 11.888 -18.609 1.00 86.56 78 ILE A O 1
ATOM 606 N N . LYS A 1 79 ? -21.907 10.198 -20.034 1.00 85.44 79 LYS A N 1
ATOM 607 C CA . LYS A 1 79 ? -22.936 9.539 -19.220 1.00 85.44 79 LYS A CA 1
ATOM 608 C C . LYS A 1 79 ? -22.363 9.032 -17.896 1.00 85.44 79 LYS A C 1
ATOM 610 O O . LYS A 1 79 ? -22.977 9.221 -16.847 1.00 85.44 79 LYS A O 1
ATOM 615 N N . LEU A 1 80 ? -21.175 8.433 -17.935 1.00 85.56 80 LEU A N 1
ATOM 616 C CA . LEU A 1 80 ? -20.466 7.954 -16.753 1.00 85.56 80 LEU A CA 1
ATOM 617 C C . LEU A 1 80 ? -20.021 9.121 -15.860 1.00 85.56 80 LEU A C 1
ATOM 619 O O . LEU A 1 80 ? -20.232 9.066 -14.648 1.00 85.56 80 LEU A O 1
ATOM 623 N N . SER A 1 81 ? -19.493 10.205 -16.434 1.00 84.75 81 SER A N 1
ATOM 624 C CA . SER A 1 81 ? -19.100 11.394 -15.669 1.00 84.75 81 SER A CA 1
ATOM 625 C C . SER A 1 81 ? -20.299 12.079 -15.010 1.00 84.75 81 SER A C 1
ATOM 627 O O . SER A 1 81 ? -20.210 12.463 -13.846 1.00 84.75 81 SER A O 1
ATOM 629 N N . LYS A 1 82 ? -21.461 12.141 -15.677 1.00 85.31 82 LYS A N 1
ATOM 630 C CA . LYS A 1 82 ? -22.717 12.628 -15.081 1.00 85.31 82 LYS A CA 1
ATOM 631 C C . LYS A 1 82 ? -23.176 11.769 -13.904 1.00 85.31 82 LYS A C 1
ATOM 633 O O . LYS A 1 82 ? -23.652 12.314 -12.910 1.00 85.31 82 LYS A O 1
ATOM 638 N N . ILE A 1 83 ? -23.027 10.445 -13.978 1.00 83.31 83 ILE A N 1
ATOM 639 C CA . ILE A 1 83 ? -23.364 9.541 -12.866 1.00 83.31 83 ILE A CA 1
ATOM 640 C C . ILE A 1 83 ? -22.430 9.777 -11.675 1.00 83.31 83 ILE A C 1
ATOM 642 O O . ILE A 1 83 ? -22.898 9.885 -10.544 1.00 83.31 83 ILE A O 1
ATOM 646 N N . LEU A 1 84 ? -21.127 9.923 -11.922 1.00 83.44 84 LEU A N 1
ATOM 647 C CA . LEU A 1 84 ? -20.154 10.212 -10.866 1.00 83.44 84 LEU A CA 1
ATOM 648 C C . LEU A 1 84 ? -20.328 11.624 -10.273 1.00 83.44 84 LEU A C 1
ATOM 650 O O . LEU A 1 84 ? -20.204 11.804 -9.064 1.00 83.44 84 LEU A O 1
ATOM 654 N N . GLY A 1 85 ? -20.662 12.618 -11.101 1.00 78.88 85 GLY A N 1
ATOM 655 C CA . GLY A 1 85 ? -20.862 14.010 -10.688 1.00 78.88 85 GLY A CA 1
ATOM 656 C C . GLY A 1 85 ? -22.178 14.248 -9.943 1.00 78.88 85 GLY A C 1
ATOM 657 O O . GLY A 1 85 ? -22.188 14.907 -8.906 1.00 78.88 85 GLY A O 1
ATOM 658 N N . SER A 1 86 ? -23.288 13.665 -10.407 1.00 69.44 86 SER A N 1
ATOM 659 C CA . SER A 1 86 ? -24.589 13.766 -9.718 1.00 69.44 86 SER A CA 1
ATOM 660 C C . SER A 1 86 ? -24.570 13.106 -8.339 1.00 69.44 86 SER A C 1
ATOM 662 O O . SER A 1 86 ? -25.162 13.630 -7.395 1.00 69.44 86 SER A O 1
ATOM 664 N N . ALA A 1 87 ? -23.807 12.024 -8.176 1.00 61.28 87 ALA A N 1
ATOM 665 C CA . ALA A 1 87 ? -23.663 11.355 -6.891 1.00 61.28 87 ALA A CA 1
ATOM 666 C C . ALA A 1 87 ? -22.920 12.204 -5.833 1.00 61.28 87 ALA A C 1
ATOM 668 O O . ALA A 1 87 ? -23.081 11.964 -4.637 1.00 61.28 87 ALA A O 1
ATOM 669 N N . ARG A 1 88 ? -22.165 13.230 -6.259 1.00 58.56 88 ARG A N 1
ATOM 670 C CA . ARG A 1 88 ? -21.520 14.232 -5.390 1.00 58.56 88 ARG A CA 1
ATOM 671 C C . ARG A 1 88 ? -22.474 15.360 -4.961 1.00 58.56 88 ARG A C 1
ATOM 673 O O . ARG A 1 88 ? -22.266 15.973 -3.920 1.00 58.56 88 ARG A O 1
ATOM 680 N N . SER A 1 89 ? -23.533 15.626 -5.728 1.00 55.19 89 SER A N 1
ATOM 681 C CA . SER A 1 89 ? -24.526 16.673 -5.424 1.00 55.19 89 SER A CA 1
ATOM 682 C C . SER A 1 89 ? -25.614 16.196 -4.444 1.00 55.19 89 SER A C 1
ATOM 684 O O . SER A 1 89 ? -26.101 16.966 -3.612 1.00 55.19 89 SER A O 1
ATOM 686 N N . GLU A 1 90 ? -25.935 14.897 -4.440 1.00 53.44 90 GLU A N 1
ATOM 687 C CA . GLU A 1 90 ? -26.873 14.304 -3.469 1.00 53.44 90 GLU A CA 1
ATOM 688 C C . GLU A 1 90 ? -26.334 14.314 -2.017 1.00 53.44 90 GLU A C 1
ATOM 690 O O . GLU A 1 90 ? -27.118 14.218 -1.079 1.00 53.44 90 GLU A O 1
ATOM 695 N N . SER A 1 91 ? -25.022 14.488 -1.789 1.00 51.28 91 SER A N 1
ATOM 696 C CA . SER A 1 91 ? -24.446 14.665 -0.438 1.00 51.28 91 SER A CA 1
ATOM 697 C C . SER A 1 91 ? -24.487 16.102 0.100 1.00 51.28 91 SER A C 1
ATOM 699 O O . SER A 1 91 ? -24.123 16.320 1.253 1.00 51.28 91 SER A O 1
ATOM 701 N N . HIS A 1 92 ? -24.903 17.088 -0.701 1.00 45.88 92 HIS A N 1
ATOM 702 C CA . HIS A 1 92 ? -24.993 18.496 -0.278 1.00 45.88 92 HIS A CA 1
ATOM 703 C C . HIS A 1 92 ? -26.420 19.060 -0.288 1.00 45.88 92 HIS A C 1
ATOM 705 O O . HIS A 1 92 ? -26.641 20.174 0.172 1.00 45.88 92 HIS A O 1
ATOM 711 N N . SER A 1 93 ? -27.413 18.299 -0.752 1.00 44.12 93 SER A N 1
ATOM 712 C CA . SER A 1 93 ? -28.796 18.779 -0.905 1.00 44.12 93 SER A CA 1
ATOM 713 C C . SER A 1 93 ? -29.703 18.561 0.317 1.00 44.12 93 SER A C 1
ATOM 715 O O . SER A 1 93 ? -30.866 18.956 0.284 1.00 44.12 93 SER A O 1
ATOM 717 N N . SER A 1 94 ? -29.191 18.025 1.429 1.00 45.25 94 SER A N 1
ATOM 718 C CA . SER A 1 94 ? -29.918 17.946 2.710 1.00 45.25 94 SER A CA 1
ATOM 719 C C . SER A 1 94 ? -29.770 19.188 3.611 1.00 45.25 94 SER A C 1
ATOM 721 O O . SER A 1 94 ? -30.300 19.197 4.718 1.00 45.25 94 SER A O 1
ATOM 723 N N . GLY A 1 95 ? -29.142 20.271 3.134 1.00 36.03 95 GLY A N 1
ATOM 724 C CA . GLY A 1 95 ? -29.139 21.581 3.799 1.00 36.03 95 GLY A CA 1
ATOM 725 C C . GLY A 1 95 ? -29.437 22.715 2.813 1.00 36.03 95 GLY A C 1
ATOM 726 O O . GLY A 1 95 ? -28.559 23.124 2.063 1.00 36.03 95 GLY A O 1
ATOM 727 N N . ARG A 1 96 ? -30.676 23.229 2.795 1.00 39.88 96 ARG A N 1
ATOM 728 C CA . ARG A 1 96 ? -31.044 24.480 2.087 1.00 39.88 96 ARG A CA 1
ATOM 729 C C . ARG A 1 96 ? -30.173 25.639 2.619 1.00 39.88 96 ARG A C 1
ATOM 731 O O . ARG A 1 96 ? -29.899 25.668 3.812 1.00 39.88 96 ARG A O 1
ATOM 738 N N . ILE A 1 97 ? -29.733 26.610 1.812 1.00 39.69 97 ILE A N 1
ATOM 739 C CA . ILE A 1 97 ? -30.459 27.852 1.460 1.00 39.69 97 ILE A CA 1
ATOM 740 C C . ILE A 1 97 ? -29.714 28.572 0.306 1.00 39.69 97 ILE A C 1
ATOM 742 O O . ILE A 1 97 ? -28.490 28.618 0.283 1.00 39.69 97 ILE A O 1
ATOM 746 N N . ASN A 1 98 ? -30.498 29.134 -0.619 1.00 44.97 98 ASN A N 1
ATOM 747 C CA . ASN A 1 98 ? -30.188 30.059 -1.721 1.00 44.97 98 ASN A CA 1
ATOM 748 C C . ASN A 1 98 ? -28.841 30.817 -1.695 1.00 44.97 98 ASN A C 1
ATOM 750 O O . ASN A 1 98 ? -28.642 31.703 -0.867 1.00 44.97 98 ASN A O 1
ATOM 754 N N . ALA A 1 99 ? -28.029 30.615 -2.737 1.00 34.72 99 ALA A N 1
ATOM 755 C CA . ALA A 1 99 ? -27.127 31.631 -3.287 1.00 34.72 99 ALA A CA 1
ATOM 756 C C . ALA A 1 99 ? -26.939 31.380 -4.799 1.00 34.72 99 ALA A C 1
ATOM 758 O O . ALA A 1 99 ? -26.699 30.233 -5.183 1.00 34.72 99 ALA A O 1
ATOM 759 N N . PRO A 1 100 ? -27.050 32.396 -5.675 1.00 44.81 100 PRO A N 1
ATOM 760 C CA . PRO A 1 100 ? -26.689 32.244 -7.074 1.00 44.81 100 PRO A CA 1
ATOM 761 C C . PRO A 1 100 ? -25.167 32.364 -7.189 1.00 44.81 100 PRO A C 1
ATOM 763 O O . PRO A 1 100 ? -24.610 33.442 -7.000 1.00 44.81 100 PRO A O 1
ATOM 766 N N . ILE A 1 101 ? -24.487 31.257 -7.481 1.00 41.88 101 ILE A N 1
ATOM 767 C CA . ILE A 1 101 ? -23.069 31.268 -7.847 1.00 41.88 101 ILE A CA 1
ATOM 768 C C . ILE A 1 101 ? -22.971 30.756 -9.281 1.00 41.88 101 ILE A C 1
ATOM 770 O O . ILE A 1 101 ? -23.284 29.604 -9.577 1.00 41.88 101 ILE A O 1
ATOM 774 N N . SER A 1 102 ? -22.591 31.679 -10.160 1.00 45.56 102 SER A N 1
ATOM 775 C CA . SER A 1 102 ? -22.188 31.443 -11.544 1.00 45.56 102 SER A CA 1
ATOM 776 C C . SER A 1 102 ? -21.073 30.390 -11.603 1.00 45.56 102 SER A C 1
ATOM 778 O O . SER A 1 102 ? -20.126 30.494 -10.821 1.00 45.56 102 SER A O 1
ATOM 780 N N . PRO A 1 103 ? -21.130 29.390 -12.500 1.00 51.28 103 PRO A N 1
ATOM 781 C CA . PRO A 1 103 ? -20.020 28.476 -12.691 1.00 51.28 103 PRO A CA 1
ATOM 782 C C . PRO A 1 103 ? -19.007 29.112 -13.651 1.00 51.28 103 PRO A C 1
ATOM 784 O O . PRO A 1 103 ? -19.173 29.073 -14.866 1.00 51.28 103 PRO A O 1
ATOM 787 N N . ASP A 1 104 ? -17.957 29.696 -13.082 1.00 43.06 104 ASP A N 1
ATOM 788 C CA . ASP A 1 104 ? -16.759 30.124 -13.804 1.00 43.06 104 ASP A CA 1
ATOM 789 C C . ASP A 1 104 ? -15.896 28.875 -14.075 1.00 43.06 104 ASP A C 1
ATOM 791 O O . ASP A 1 104 ? -15.061 28.465 -13.268 1.00 43.06 104 ASP A O 1
ATOM 795 N N . VAL A 1 105 ? -16.221 28.166 -15.160 1.00 50.84 105 VAL A N 1
ATOM 796 C CA . VAL A 1 105 ? -15.544 26.925 -15.597 1.00 50.84 105 VAL A CA 1
ATOM 797 C C . VAL A 1 105 ? -14.360 27.234 -16.526 1.00 50.84 105 VAL A C 1
ATOM 799 O O . VAL A 1 105 ? -13.561 26.350 -16.823 1.00 50.84 105 VAL A O 1
ATOM 802 N N . ASP A 1 106 ? -14.170 28.499 -16.904 1.00 43.81 106 ASP A N 1
ATOM 803 C CA . ASP A 1 106 ? -13.148 28.907 -17.873 1.00 43.81 106 ASP A CA 1
ATOM 804 C C . ASP A 1 106 ? -11.761 29.153 -17.242 1.00 43.81 106 ASP A C 1
ATOM 806 O O . ASP A 1 106 ? -10.751 29.178 -17.943 1.00 43.81 106 ASP A O 1
ATOM 810 N N . GLY A 1 107 ? -11.659 29.232 -15.909 1.00 42.03 107 GLY A N 1
ATOM 811 C CA . GLY A 1 107 ? -10.392 29.510 -15.215 1.00 42.03 107 GLY A CA 1
ATOM 812 C C . GLY A 1 107 ? -9.389 28.347 -15.161 1.00 42.03 107 GLY A C 1
ATOM 813 O O . GLY A 1 107 ? -8.206 28.574 -14.932 1.00 42.03 107 GLY A O 1
ATOM 814 N N . TRP A 1 108 ? -9.823 27.099 -15.374 1.00 43.69 108 TRP A N 1
ATOM 815 C CA . TRP A 1 108 ? -8.939 25.925 -15.254 1.00 43.69 108 TRP A CA 1
ATOM 816 C C . TRP A 1 108 ? -8.215 25.548 -16.554 1.00 43.69 108 TRP A C 1
ATOM 818 O O . TRP A 1 108 ? -7.199 24.860 -16.500 1.00 43.69 108 TRP A O 1
ATOM 828 N N . LEU A 1 109 ? -8.701 26.007 -17.713 1.00 44.03 109 LEU A N 1
ATOM 829 C CA . LEU A 1 109 ? -8.025 25.797 -19.000 1.00 44.03 109 LEU A CA 1
ATOM 830 C C . LEU A 1 109 ? -6.901 26.818 -19.243 1.00 44.03 109 LEU A C 1
ATOM 832 O O . LEU A 1 109 ? -5.918 26.479 -19.894 1.00 44.03 109 LEU A O 1
ATOM 836 N N . ALA A 1 110 ? -6.982 28.013 -18.646 1.00 45.03 110 ALA A N 1
ATOM 837 C CA . ALA A 1 110 ? -5.956 29.048 -18.788 1.00 45.03 110 ALA A CA 1
ATOM 838 C C . ALA A 1 110 ? -4.622 28.695 -18.093 1.00 45.03 110 ALA A C 1
ATOM 840 O O . ALA A 1 110 ? -3.562 29.064 -18.582 1.00 45.03 110 ALA A O 1
ATOM 841 N N . SER A 1 111 ? -4.633 27.914 -17.003 1.00 43.75 111 SER A N 1
ATOM 842 C CA . SER A 1 111 ? -3.391 27.541 -16.296 1.00 43.75 111 SER A CA 1
ATOM 843 C C . SER A 1 111 ? -2.563 26.444 -16.975 1.00 43.75 111 SER A C 1
ATOM 845 O O . SER A 1 111 ? -1.453 26.174 -16.523 1.00 43.75 111 SER A O 1
ATOM 847 N N . ILE A 1 112 ? -3.071 25.797 -18.031 1.00 49.62 112 ILE A N 1
ATOM 848 C CA . ILE A 1 112 ? -2.299 24.800 -18.794 1.00 49.62 112 ILE A CA 1
ATOM 849 C C . ILE A 1 112 ? -1.605 25.451 -20.002 1.00 49.62 112 ILE A C 1
ATOM 851 O O . ILE A 1 112 ? -0.534 24.997 -20.390 1.00 49.62 112 ILE A O 1
ATOM 855 N N . GLU A 1 113 ? -2.141 26.548 -20.546 1.00 48.75 113 GLU A N 1
ATOM 856 C CA . GLU A 1 113 ? -1.526 27.255 -21.683 1.00 48.75 113 GLU A CA 1
ATOM 857 C C . GLU A 1 113 ? -0.372 28.197 -21.284 1.00 48.75 113 GLU A C 1
ATOM 859 O O . GLU A 1 113 ? 0.456 28.526 -22.135 1.00 48.75 113 GLU A O 1
ATOM 864 N N . ASP A 1 114 ? -0.250 28.571 -20.005 1.00 42.25 114 ASP A N 1
ATOM 865 C CA . ASP A 1 114 ? 0.842 29.433 -19.513 1.00 42.25 114 ASP A CA 1
ATOM 866 C C . ASP A 1 114 ? 2.154 28.683 -19.203 1.00 42.25 114 ASP A C 1
ATOM 868 O O . ASP A 1 114 ? 3.202 29.312 -19.090 1.00 42.25 114 ASP A O 1
ATOM 872 N N . LEU A 1 115 ? 2.150 27.345 -19.127 1.00 48.69 115 LEU A N 1
ATOM 873 C CA . LEU A 1 115 ? 3.372 26.557 -18.874 1.00 48.69 115 LEU A CA 1
ATOM 874 C C . LEU A 1 115 ? 4.158 26.195 -20.145 1.00 48.69 115 LEU A C 1
ATOM 876 O O . LEU A 1 115 ? 5.343 25.884 -20.052 1.00 48.69 115 LEU A O 1
ATOM 880 N N . ASP A 1 116 ? 3.540 26.296 -21.324 1.00 44.53 116 ASP A N 1
ATOM 881 C CA . ASP A 1 116 ? 4.208 26.051 -22.613 1.00 44.53 116 ASP A CA 1
ATOM 882 C C . ASP A 1 116 ? 4.718 27.346 -23.278 1.00 44.53 116 ASP A C 1
ATOM 884 O O . ASP A 1 116 ? 5.299 27.309 -24.365 1.00 44.53 116 ASP A O 1
ATOM 888 N N . ARG A 1 117 ? 4.531 28.508 -22.632 1.00 42.31 117 ARG A N 1
ATOM 889 C CA . ARG A 1 117 ? 4.862 29.827 -23.198 1.00 42.31 117 ARG A CA 1
ATOM 890 C C . ARG A 1 117 ? 6.110 30.491 -22.604 1.00 42.31 117 ARG A C 1
ATOM 892 O O . ARG A 1 117 ? 6.538 31.517 -23.120 1.00 42.31 117 ARG A O 1
ATOM 899 N N . GLU A 1 118 ? 6.735 29.879 -21.598 1.00 45.38 118 GLU A N 1
ATOM 900 C CA . GLU A 1 118 ? 7.944 30.394 -20.925 1.00 45.38 118 GLU A CA 1
ATOM 901 C C . GLU A 1 118 ? 9.261 29.725 -21.381 1.00 45.38 118 GLU A C 1
ATOM 903 O O . GLU A 1 118 ? 10.305 29.917 -20.765 1.00 45.38 118 GLU A O 1
ATOM 908 N N . ALA A 1 119 ? 9.245 28.958 -22.481 1.00 48.19 119 ALA A N 1
ATOM 909 C CA . ALA A 1 119 ? 10.435 28.284 -23.025 1.00 48.19 119 ALA A CA 1
ATOM 910 C C . ALA A 1 119 ? 10.894 28.791 -24.410 1.00 48.19 119 ALA A C 1
ATOM 912 O O . ALA A 1 119 ? 11.743 28.157 -25.037 1.00 48.19 119 ALA A O 1
ATOM 913 N N . ALA A 1 120 ? 10.357 29.909 -24.913 1.00 48.22 120 ALA A N 1
ATOM 914 C CA . ALA A 1 120 ? 10.700 30.419 -26.244 1.00 48.22 120 ALA A CA 1
ATOM 915 C C . ALA A 1 120 ? 10.790 31.957 -26.288 1.00 48.22 120 ALA A C 1
ATOM 917 O O . ALA A 1 120 ? 9.775 32.616 -26.500 1.00 48.22 120 ALA A O 1
ATOM 918 N N . ASN A 1 121 ? 12.008 32.472 -26.057 1.00 40.31 121 ASN A N 1
ATOM 919 C CA . ASN A 1 121 ? 12.609 33.780 -26.425 1.00 40.31 121 ASN A CA 1
ATOM 920 C C . ASN A 1 121 ? 13.639 34.135 -25.333 1.00 40.31 121 ASN A C 1
ATOM 922 O O . ASN A 1 121 ? 13.306 34.038 -24.159 1.00 40.31 121 ASN A O 1
ATOM 926 N N . GLU A 1 122 ? 14.900 34.506 -25.554 1.00 45.66 122 GLU A N 1
ATOM 927 C CA . GLU A 1 122 ? 15.684 35.043 -26.680 1.00 45.66 122 GLU A CA 1
ATOM 928 C C . GLU A 1 122 ? 17.166 34.692 -26.368 1.00 45.66 122 GLU A C 1
ATOM 930 O O . GLU A 1 122 ? 17.567 34.712 -25.205 1.00 45.66 122 GLU A O 1
ATOM 935 N N . GLU A 1 123 ? 17.893 34.058 -27.293 1.00 45.25 123 GLU A N 1
ATOM 936 C CA . GLU A 1 123 ? 18.902 34.652 -28.204 1.00 45.25 123 GLU A CA 1
ATOM 937 C C . GLU A 1 123 ? 20.336 34.666 -27.635 1.00 45.25 123 GLU A C 1
ATOM 939 O O . GLU A 1 123 ? 20.643 35.398 -26.701 1.00 45.25 123 GLU A O 1
ATOM 944 N N . ASP A 1 12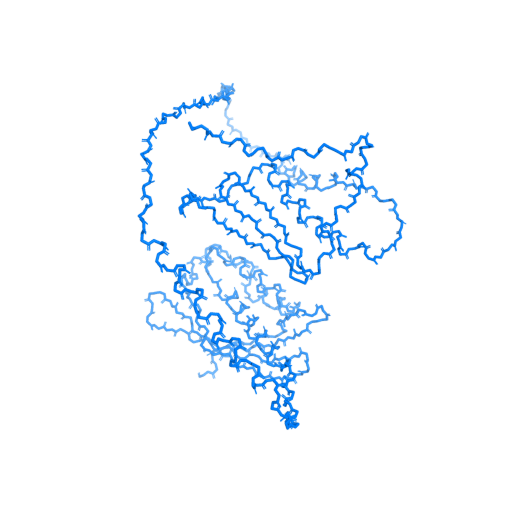4 ? 21.222 33.836 -28.210 1.00 44.19 124 ASP A N 1
ATOM 945 C CA . ASP A 1 124 ? 22.305 34.358 -29.064 1.00 44.19 124 ASP A CA 1
ATOM 946 C C . ASP A 1 124 ? 23.128 33.248 -29.768 1.00 44.19 124 ASP A C 1
ATOM 948 O O . ASP A 1 124 ? 23.638 32.338 -29.116 1.00 44.19 124 ASP A O 1
ATOM 952 N N . LEU A 1 125 ? 23.279 33.426 -31.096 1.00 46.81 125 LEU A N 1
ATOM 953 C CA . LEU A 1 125 ? 24.340 32.968 -32.026 1.00 46.81 125 LEU A CA 1
ATOM 954 C C . LEU A 1 125 ? 24.574 31.448 -32.239 1.00 46.81 125 LEU A C 1
ATOM 956 O O . LEU A 1 125 ? 24.650 30.671 -31.301 1.00 46.81 125 LEU A O 1
ATOM 960 N N . GLU A 1 126 ? 24.829 30.905 -33.434 1.00 46.56 126 GLU A N 1
ATOM 961 C CA . GLU A 1 126 ? 24.975 31.392 -34.815 1.00 46.56 126 GLU A CA 1
ATOM 962 C C . GLU A 1 126 ? 25.010 30.140 -35.732 1.00 46.56 126 GLU A C 1
ATOM 964 O O . GLU A 1 126 ? 25.363 29.051 -35.277 1.00 46.56 126 GLU A O 1
ATOM 969 N N . ASP A 1 127 ? 24.692 30.329 -37.016 1.00 52.31 127 ASP A N 1
ATOM 970 C CA . ASP A 1 127 ? 24.956 29.440 -38.161 1.00 52.31 127 ASP A CA 1
ATOM 971 C C . ASP A 1 127 ? 24.276 28.059 -38.233 1.00 52.31 127 ASP A C 1
ATOM 973 O O . ASP A 1 127 ? 24.692 27.111 -37.580 1.00 52.31 127 ASP A O 1
ATOM 977 N N . ILE A 1 128 ? 23.305 27.918 -39.154 1.00 45.75 128 ILE A N 1
ATOM 978 C CA . ILE A 1 128 ? 23.200 26.819 -40.144 1.00 45.75 128 ILE A CA 1
ATOM 979 C C . ILE A 1 128 ? 22.167 27.196 -41.237 1.00 45.75 128 ILE A C 1
ATOM 981 O O . ILE A 1 128 ? 21.127 27.797 -40.980 1.00 45.75 128 ILE A O 1
ATOM 985 N N . GLU A 1 129 ? 22.521 26.850 -42.474 1.00 51.00 129 GLU A N 1
ATOM 986 C CA . GLU A 1 129 ? 22.015 27.277 -43.788 1.00 51.00 129 GLU A CA 1
ATOM 987 C C . GLU A 1 129 ? 20.496 27.158 -44.090 1.00 51.00 129 GLU A C 1
ATOM 989 O O . GLU A 1 129 ? 19.810 26.270 -43.579 1.00 51.00 129 GLU A O 1
ATOM 994 N N . PRO A 1 130 ? 19.970 27.960 -45.048 1.00 50.12 130 PRO A N 1
ATOM 995 C CA . PRO A 1 130 ? 18.594 27.875 -45.519 1.00 50.12 130 PRO A CA 1
ATOM 996 C C . PRO A 1 130 ? 18.489 27.027 -46.796 1.00 50.12 130 PRO A C 1
ATOM 998 O O . PRO A 1 130 ? 18.828 27.489 -47.883 1.00 50.12 130 PRO A O 1
ATOM 1001 N N . ASN A 1 131 ? 17.963 25.805 -46.701 1.00 49.84 131 ASN A N 1
ATOM 1002 C CA . ASN A 1 131 ? 17.293 25.143 -47.828 1.00 49.84 131 ASN A CA 1
ATOM 1003 C C . ASN A 1 131 ? 16.617 23.842 -47.381 1.00 49.84 131 ASN A C 1
ATOM 1005 O O . ASN A 1 131 ? 17.283 22.819 -47.276 1.00 49.84 131 ASN A O 1
ATOM 1009 N N . GLN A 1 132 ? 15.289 23.851 -47.210 1.00 44.28 132 GLN A N 1
ATOM 1010 C CA . GLN A 1 132 ? 14.416 22.886 -47.895 1.00 44.28 132 GLN A CA 1
ATOM 1011 C C . GLN A 1 132 ? 12.920 23.165 -47.676 1.00 44.28 132 GLN A C 1
ATOM 1013 O O . GLN A 1 132 ? 12.387 23.159 -46.572 1.00 44.28 132 GLN A O 1
ATO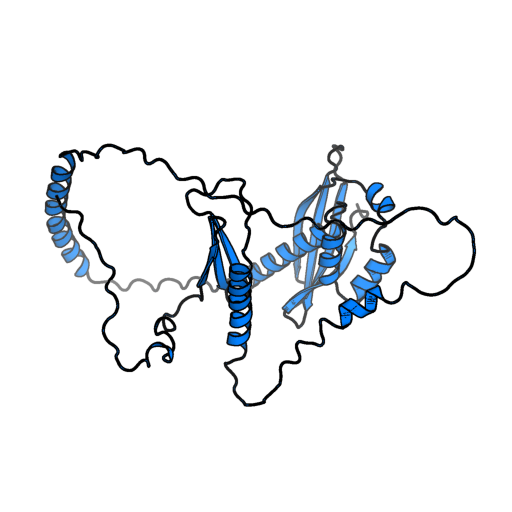M 1018 N N . LEU A 1 133 ? 12.291 23.431 -48.820 1.00 46.66 133 LEU A N 1
ATOM 1019 C CA . LEU A 1 133 ? 10.902 23.254 -49.230 1.00 46.66 133 LEU A CA 1
ATOM 1020 C C . LEU A 1 133 ? 9.896 22.604 -48.253 1.00 46.66 133 LEU A C 1
ATOM 1022 O O . LEU A 1 133 ? 10.044 21.470 -47.810 1.00 46.66 133 LEU A O 1
ATOM 1026 N N . ARG A 1 134 ? 8.777 23.328 -48.115 1.00 45.44 134 ARG A N 1
ATOM 1027 C CA . ARG A 1 134 ? 7.385 22.876 -47.927 1.00 45.44 134 ARG A CA 1
ATOM 1028 C C . ARG A 1 134 ? 7.080 21.439 -48.388 1.00 45.44 134 ARG A C 1
ATOM 1030 O O . ARG A 1 134 ? 7.443 21.074 -49.497 1.00 45.44 134 ARG A O 1
ATOM 1037 N N . ASP A 1 135 ? 6.204 20.763 -47.637 1.00 50.31 135 ASP A N 1
ATOM 1038 C CA . ASP A 1 135 ? 4.855 20.444 -48.143 1.00 50.31 135 ASP A CA 1
ATOM 1039 C C . ASP A 1 135 ? 3.840 20.109 -47.024 1.00 50.31 135 ASP A C 1
ATOM 1041 O O . ASP A 1 135 ? 4.151 19.332 -46.118 1.00 50.31 135 ASP A O 1
ATOM 1045 N N . PRO A 1 136 ? 2.599 20.645 -47.080 1.00 57.94 136 PRO A N 1
ATOM 1046 C CA . PRO A 1 136 ? 1.506 20.281 -46.190 1.00 57.94 136 PRO A CA 1
ATOM 1047 C C . PRO A 1 136 ? 0.541 19.320 -46.899 1.00 57.94 136 PRO A C 1
ATOM 1049 O O . PRO A 1 136 ? -0.233 19.723 -47.767 1.00 57.94 136 PRO A O 1
ATOM 1052 N N . HIS A 1 137 ? 0.515 18.049 -46.495 1.00 45.19 137 HIS A N 1
ATOM 1053 C CA . HIS A 1 137 ? -0.516 17.117 -46.954 1.00 45.19 137 HIS A CA 1
ATOM 1054 C C . HIS A 1 137 ? -1.368 16.573 -45.809 1.00 45.19 137 HIS A C 1
ATOM 1056 O O . HIS A 1 137 ? -1.065 15.579 -45.153 1.00 45.19 137 HIS A O 1
ATOM 1062 N N . SER A 1 138 ? -2.510 17.247 -45.664 1.00 48.91 138 SER A N 1
ATOM 1063 C CA . SER A 1 138 ? -3.821 16.696 -45.332 1.00 48.91 138 SER A CA 1
ATOM 1064 C C . SER A 1 138 ? -3.950 15.191 -45.606 1.00 48.91 138 SER A C 1
ATOM 1066 O O . SER A 1 138 ? -3.901 14.757 -46.760 1.00 48.91 138 SER A O 1
ATOM 1068 N N . ARG A 1 139 ? -4.230 14.396 -44.570 1.00 48.53 139 ARG A N 1
ATOM 1069 C CA . ARG A 1 139 ? -4.824 13.066 -44.748 1.00 48.53 139 ARG A CA 1
ATOM 1070 C C . ARG A 1 139 ? -6.240 13.062 -44.206 1.00 48.53 139 ARG A C 1
ATOM 1072 O O . ARG A 1 139 ? -6.496 13.013 -43.009 1.00 48.53 139 ARG A O 1
ATOM 1079 N N . SER A 1 140 ? -7.137 13.166 -45.172 1.00 43.66 140 SER A N 1
ATOM 1080 C CA . SER A 1 140 ? -8.576 13.056 -45.089 1.00 43.66 140 SER A CA 1
ATOM 1081 C C . SER A 1 140 ? -9.036 11.648 -44.702 1.00 43.66 140 SER A C 1
ATOM 1083 O O . SER A 1 140 ? -8.428 10.627 -45.027 1.00 43.66 140 SER A O 1
ATOM 1085 N N . TYR A 1 141 ? -10.176 11.652 -44.016 1.00 48.69 141 TYR A N 1
ATOM 1086 C CA . TYR A 1 141 ? -11.080 10.545 -43.746 1.00 48.69 141 TYR A CA 1
ATOM 1087 C C . TYR A 1 141 ? -11.248 9.588 -44.934 1.00 48.69 141 TYR A C 1
ATOM 1089 O O . TYR A 1 141 ? -11.585 10.008 -46.039 1.00 48.69 141 TYR A O 1
ATOM 1097 N N . THR A 1 142 ? -11.180 8.282 -44.668 1.00 46.25 142 THR A N 1
ATOM 1098 C CA . THR A 1 142 ? -11.872 7.289 -45.502 1.00 46.25 142 THR A CA 1
ATOM 1099 C C . THR A 1 142 ? -12.752 6.399 -44.629 1.00 46.25 142 THR A C 1
ATOM 1101 O O . THR A 1 142 ? -12.297 5.525 -43.893 1.00 46.25 142 THR A O 1
ATOM 1104 N N . ALA A 1 143 ? -14.058 6.658 -44.706 1.00 46.53 143 ALA A N 1
ATOM 1105 C CA . ALA A 1 143 ? -15.107 5.840 -44.121 1.00 46.53 143 ALA A CA 1
ATOM 1106 C C . ALA A 1 143 ? -15.148 4.461 -44.805 1.00 46.53 143 ALA A C 1
ATOM 1108 O O . ALA A 1 143 ? -15.333 4.357 -46.021 1.00 46.53 143 ALA A O 1
ATOM 1109 N N . ARG A 1 144 ? -14.990 3.382 -44.030 1.00 45.12 144 ARG A N 1
ATOM 1110 C CA . ARG A 1 144 ? -15.169 2.005 -44.516 1.00 45.12 144 ARG A CA 1
ATOM 1111 C C . ARG A 1 144 ? -16.637 1.581 -44.407 1.00 45.12 144 ARG A C 1
ATOM 1113 O O . ARG A 1 144 ? -17.228 1.608 -43.335 1.00 45.12 144 ARG A O 1
ATOM 1120 N N . ARG A 1 145 ? -17.188 1.153 -45.548 1.00 49.03 145 ARG A N 1
ATOM 1121 C CA . ARG A 1 145 ? -18.542 0.601 -45.742 1.00 49.03 145 ARG A CA 1
ATOM 1122 C C . ARG A 1 145 ? -18.816 -0.650 -44.883 1.00 49.03 145 ARG A C 1
ATOM 1124 O O . ARG A 1 145 ? -17.929 -1.500 -44.776 1.00 49.03 145 ARG A O 1
ATOM 1131 N N . PRO A 1 146 ? -20.054 -0.853 -44.391 1.00 47.03 146 PRO A N 1
ATOM 1132 C CA . PRO A 1 146 ? -20.458 -2.099 -43.747 1.00 47.03 146 PRO A CA 1
ATOM 1133 C C . PRO A 1 146 ? -20.762 -3.201 -44.779 1.00 47.03 146 PRO A C 1
ATOM 1135 O O . PRO A 1 146 ? -21.432 -2.979 -45.788 1.00 47.03 146 PRO A O 1
ATOM 1138 N N . ARG A 1 147 ? -20.254 -4.412 -44.520 1.00 49.56 147 ARG A N 1
ATOM 1139 C CA . ARG A 1 147 ? -20.488 -5.632 -45.313 1.00 49.56 147 ARG A CA 1
ATOM 1140 C C . ARG A 1 147 ? -21.733 -6.355 -44.784 1.00 49.56 147 ARG A C 1
ATOM 1142 O O . ARG A 1 147 ? -21.807 -6.663 -43.599 1.00 49.56 147 ARG A O 1
ATOM 1149 N N . SER A 1 148 ? -22.683 -6.642 -45.673 1.00 43.19 148 SER A N 1
ATOM 1150 C CA . SER A 1 148 ? -23.938 -7.351 -45.390 1.00 43.19 148 SER A CA 1
ATOM 1151 C C . SER A 1 148 ? -23.713 -8.782 -44.885 1.00 43.19 148 SER A C 1
ATOM 1153 O O . SER A 1 148 ? -22.951 -9.549 -45.480 1.00 43.19 148 SER A O 1
ATOM 1155 N N . THR A 1 149 ? -24.429 -9.166 -43.832 1.00 42.59 149 THR A N 1
ATOM 1156 C CA . THR A 1 149 ? -24.410 -10.499 -43.225 1.00 42.59 149 THR A CA 1
ATOM 1157 C C . THR A 1 149 ? -25.331 -11.477 -43.966 1.00 42.59 149 THR A C 1
ATOM 1159 O O . THR A 1 149 ? -26.507 -11.221 -44.211 1.00 42.59 149 THR A O 1
ATOM 1162 N N . ARG A 1 150 ? -24.780 -12.641 -44.324 1.00 47.34 150 ARG A N 1
ATOM 1163 C CA . ARG A 1 150 ? -25.483 -13.772 -44.945 1.00 47.34 150 ARG A CA 1
ATOM 1164 C C . ARG A 1 150 ? -26.109 -14.632 -43.839 1.00 47.34 150 ARG A C 1
ATOM 1166 O O . ARG A 1 150 ? -25.386 -15.321 -43.123 1.00 47.34 150 ARG A O 1
ATOM 1173 N N . ARG A 1 151 ? -27.439 -14.592 -43.696 1.00 41.34 151 ARG A N 1
ATOM 1174 C CA . ARG A 1 151 ? -28.211 -15.471 -42.796 1.00 41.34 151 ARG A CA 1
ATOM 1175 C C . ARG A 1 151 ? -28.054 -16.940 -43.218 1.00 41.34 151 ARG A C 1
ATOM 1177 O O . ARG A 1 151 ? -28.306 -17.281 -44.372 1.00 41.34 151 ARG A O 1
ATOM 1184 N N . ARG A 1 152 ? -27.661 -17.810 -42.282 1.00 45.03 152 ARG A N 1
ATOM 1185 C CA . ARG A 1 152 ? -27.823 -19.271 -42.374 1.00 45.03 152 ARG A CA 1
ATOM 1186 C C . ARG A 1 152 ? -28.958 -19.684 -41.442 1.00 45.03 152 ARG A C 1
ATOM 1188 O O . ARG A 1 152 ? -28.961 -19.308 -40.275 1.00 45.03 152 ARG A O 1
ATOM 1195 N N . ASN A 1 153 ? -29.905 -20.441 -41.983 1.00 44.53 153 ASN A N 1
ATOM 1196 C CA . ASN A 1 153 ? -31.065 -20.969 -41.274 1.00 44.53 153 ASN A CA 1
ATOM 1197 C C . ASN A 1 153 ? -30.646 -22.160 -40.398 1.00 44.53 153 ASN A C 1
ATOM 1199 O O . ASN A 1 153 ? -29.998 -23.081 -40.895 1.00 44.53 153 ASN A O 1
ATOM 1203 N N . ALA A 1 154 ? -31.030 -22.146 -39.121 1.00 46.56 154 ALA A N 1
ATOM 1204 C CA . ALA A 1 154 ? -30.931 -23.295 -38.222 1.00 46.56 154 ALA A CA 1
ATOM 1205 C C . ALA A 1 154 ? -32.287 -24.036 -38.157 1.00 46.56 154 ALA A C 1
ATOM 1207 O O . ALA A 1 154 ? -33.329 -23.380 -38.238 1.00 46.56 154 ALA A O 1
ATOM 1208 N N . PRO A 1 155 ? -32.302 -25.379 -38.040 1.00 59.31 155 PRO A N 1
ATOM 1209 C CA . PRO A 1 155 ? -33.530 -26.175 -38.015 1.00 59.31 155 PRO A CA 1
ATOM 1210 C C . PRO A 1 155 ? -34.231 -26.161 -36.638 1.00 59.31 155 PRO A C 1
ATOM 1212 O O . PRO A 1 155 ? -33.586 -25.891 -35.622 1.00 59.31 155 PRO A O 1
ATOM 1215 N N . PRO A 1 156 ? -35.542 -26.474 -36.580 1.00 58.41 156 PRO A N 1
ATOM 1216 C CA . PRO A 1 156 ? -36.338 -26.373 -35.358 1.00 58.41 156 PRO A CA 1
ATOM 1217 C C . PRO A 1 156 ? -36.065 -27.506 -34.355 1.00 58.41 156 PRO A C 1
ATOM 1219 O O . PRO A 1 156 ? -35.993 -28.686 -34.709 1.00 58.41 156 PRO A O 1
ATOM 1222 N N . PHE A 1 157 ? -35.980 -27.123 -33.079 1.00 49.53 157 PHE A N 1
ATOM 1223 C CA . PHE A 1 157 ? -35.867 -28.010 -31.921 1.00 49.53 157 PHE A CA 1
ATOM 1224 C C . PHE A 1 157 ? -37.168 -28.794 -31.681 1.00 49.53 157 PHE A C 1
ATOM 1226 O O . PHE A 1 157 ? -38.247 -28.213 -31.576 1.00 49.53 157 PHE A O 1
ATOM 1233 N N . LYS A 1 158 ? -37.058 -30.120 -31.538 1.00 43.94 158 LYS A N 1
ATOM 1234 C CA . LYS A 1 158 ? -38.138 -31.006 -31.076 1.00 43.94 158 LYS A CA 1
ATOM 1235 C C . LYS A 1 158 ? -37.965 -31.267 -29.578 1.00 43.94 158 LYS A C 1
ATOM 1237 O O . LYS A 1 158 ? -36.962 -31.849 -29.174 1.00 43.94 158 LYS A O 1
ATOM 1242 N N . LEU A 1 159 ? -38.936 -30.856 -28.764 1.00 54.22 159 LEU A N 1
ATOM 1243 C CA . LEU A 1 159 ? -38.994 -31.180 -27.334 1.00 54.22 159 LEU A CA 1
ATOM 1244 C C . LEU A 1 159 ? -39.532 -32.614 -27.139 1.00 54.22 159 LEU A C 1
ATOM 1246 O O . LEU A 1 159 ? -40.571 -32.949 -27.711 1.00 54.22 159 LEU A O 1
ATOM 1250 N N . PRO A 1 160 ? -38.860 -33.481 -26.357 1.00 55.12 160 PRO A N 1
ATOM 1251 C CA . PRO A 1 160 ? -39.314 -34.850 -26.128 1.00 55.12 160 PRO A CA 1
ATOM 1252 C C . PRO A 1 160 ? -40.433 -34.918 -25.073 1.00 55.12 160 PRO A C 1
ATOM 1254 O O . PRO A 1 160 ? -40.325 -34.336 -23.995 1.00 55.12 160 PRO A O 1
ATOM 1257 N N . LEU A 1 161 ? -41.466 -35.725 -25.347 1.00 57.59 161 LEU A N 1
ATOM 1258 C CA . LEU A 1 161 ? -42.674 -35.969 -24.530 1.00 57.59 161 LEU A CA 1
ATOM 1259 C C . LEU A 1 161 ? -42.452 -36.501 -23.090 1.00 57.59 161 LEU A C 1
ATOM 1261 O O . LEU A 1 161 ? -43.412 -36.823 -22.396 1.00 57.59 161 LEU A O 1
ATOM 1265 N N . LYS A 1 162 ? -41.214 -36.589 -22.594 1.00 53.50 162 LYS A N 1
ATOM 1266 C CA . LYS A 1 162 ? -40.908 -37.161 -21.270 1.00 53.50 162 LYS A CA 1
ATOM 1267 C C . LYS A 1 162 ? -41.164 -36.209 -20.089 1.00 53.50 162 LYS A C 1
ATOM 1269 O O . LYS A 1 162 ? -41.113 -36.649 -18.947 1.00 53.50 162 LYS A O 1
ATOM 1274 N N . ILE A 1 163 ? -41.477 -34.934 -20.338 1.00 56.44 163 ILE A N 1
ATOM 1275 C CA . ILE A 1 163 ? -41.683 -33.919 -19.283 1.00 56.44 163 ILE A CA 1
ATOM 1276 C C . ILE A 1 163 ? -43.082 -34.022 -18.636 1.00 56.44 163 ILE A C 1
ATOM 1278 O O . ILE A 1 163 ? -43.262 -33.634 -17.484 1.00 56.44 163 ILE A O 1
ATOM 1282 N N . ILE A 1 164 ? -44.058 -34.639 -19.310 1.00 56.84 164 ILE A N 1
ATOM 1283 C CA . ILE A 1 164 ? -45.445 -34.732 -18.813 1.00 56.84 164 ILE A CA 1
ATOM 1284 C C . ILE A 1 164 ? -45.560 -35.675 -17.595 1.00 56.84 164 ILE A C 1
ATOM 1286 O O . ILE A 1 164 ? -46.404 -35.464 -16.728 1.00 56.84 164 ILE A O 1
ATOM 1290 N N . GLY A 1 165 ? -44.666 -36.662 -17.456 1.00 57.41 165 GLY A N 1
ATOM 1291 C CA . GLY A 1 165 ? -44.692 -37.606 -16.329 1.00 57.41 165 GLY A CA 1
ATOM 1292 C C . GLY A 1 165 ? -44.250 -37.018 -14.982 1.00 57.41 165 GLY A C 1
ATOM 1293 O O . GLY A 1 165 ? -44.711 -37.468 -13.938 1.00 57.41 165 GLY A O 1
ATOM 1294 N N . ILE A 1 166 ? -43.394 -35.990 -14.984 1.00 61.09 166 ILE A N 1
ATOM 1295 C CA . ILE A 1 166 ? -42.826 -35.415 -13.749 1.00 61.09 166 ILE A CA 1
ATOM 1296 C C . ILE A 1 166 ? -43.831 -34.473 -13.068 1.00 61.09 166 ILE A C 1
ATOM 1298 O O . ILE A 1 166 ? -43.906 -34.417 -11.843 1.00 61.09 166 ILE A O 1
ATOM 1302 N N . VAL A 1 167 ? -44.670 -33.790 -13.851 1.00 60.94 167 VAL A N 1
ATOM 1303 C CA . VAL A 1 167 ? -45.673 -32.850 -13.322 1.00 60.94 167 VAL A CA 1
ATOM 1304 C C . VAL A 1 167 ? -46.788 -33.581 -12.558 1.00 60.94 167 VAL A C 1
ATOM 1306 O O . VAL A 1 167 ? -47.255 -33.085 -11.535 1.00 60.94 167 VAL A O 1
ATOM 1309 N N . ALA A 1 168 ? -47.160 -34.794 -12.980 1.00 62.88 168 ALA A N 1
ATOM 1310 C CA . ALA A 1 168 ? -48.178 -35.594 -12.294 1.00 62.88 168 ALA A CA 1
ATOM 1311 C C . ALA A 1 168 ? -47.702 -36.142 -10.931 1.00 62.88 168 ALA A C 1
ATOM 1313 O O . ALA A 1 168 ? -48.496 -36.237 -9.997 1.00 62.88 168 ALA A O 1
ATOM 1314 N N . ALA A 1 169 ? -46.407 -36.447 -10.783 1.00 61.88 169 ALA A N 1
ATOM 1315 C CA . ALA A 1 169 ? -45.848 -36.946 -9.525 1.00 61.88 169 ALA A CA 1
ATOM 1316 C C . ALA A 1 169 ? -45.755 -35.855 -8.438 1.00 61.88 169 ALA A C 1
ATOM 1318 O O . ALA A 1 169 ? -45.963 -36.139 -7.259 1.00 61.88 169 ALA A O 1
ATOM 1319 N N . CYS A 1 170 ? -45.516 -34.594 -8.817 1.00 61.16 170 CYS A N 1
ATOM 1320 C CA . CYS A 1 170 ? -45.444 -33.480 -7.863 1.00 61.16 170 CYS A CA 1
ATOM 1321 C C . CYS A 1 170 ? -46.811 -33.076 -7.280 1.00 61.16 170 CYS A C 1
ATOM 1323 O O . CYS A 1 170 ? -46.868 -32.595 -6.148 1.00 61.16 170 CYS A O 1
ATOM 1325 N N . LEU A 1 171 ? -47.919 -33.304 -7.995 1.00 61.72 171 LEU A N 1
ATOM 1326 C CA . LEU A 1 171 ? -49.262 -32.949 -7.511 1.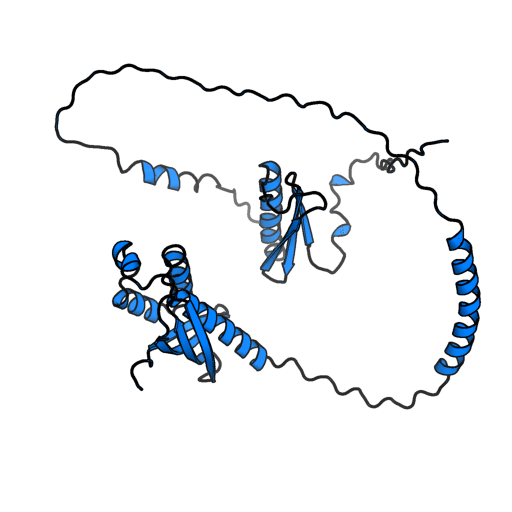00 61.72 171 LEU A CA 1
ATOM 1327 C C . LEU A 1 171 ? -49.788 -33.876 -6.399 1.00 61.72 171 LEU A C 1
ATOM 1329 O O . LEU A 1 171 ? -50.637 -33.455 -5.617 1.00 61.72 171 LEU A O 1
ATOM 1333 N N . LEU A 1 172 ? -49.253 -35.095 -6.262 1.00 63.62 172 LEU A N 1
ATOM 1334 C CA . LEU A 1 172 ? -49.649 -36.032 -5.198 1.00 63.62 172 LEU A CA 1
ATOM 1335 C C . LEU A 1 172 ? -48.898 -35.832 -3.868 1.00 63.62 172 LEU A C 1
ATOM 1337 O O . LEU A 1 172 ? -49.367 -36.304 -2.835 1.00 63.62 172 LEU A O 1
ATOM 1341 N N . LEU A 1 173 ? -47.771 -35.108 -3.854 1.00 61.00 173 LEU A N 1
ATOM 1342 C CA . LEU A 1 173 ? -46.972 -34.875 -2.637 1.00 61.00 173 LEU A CA 1
ATOM 1343 C C . LEU A 1 173 ? -47.446 -33.677 -1.795 1.00 61.00 173 LEU A C 1
ATOM 1345 O O . LEU A 1 173 ? -47.195 -33.631 -0.590 1.00 61.00 173 LEU A O 1
ATOM 1349 N N . LEU A 1 174 ? -48.176 -32.733 -2.394 1.00 59.53 174 LEU A N 1
ATOM 1350 C CA . LEU A 1 174 ? -48.697 -31.545 -1.709 1.00 59.53 174 LEU A CA 1
ATOM 1351 C C . LEU A 1 174 ? -49.706 -31.834 -0.570 1.00 59.53 174 LEU A C 1
ATOM 1353 O O . LEU A 1 174 ? -49.575 -31.205 0.483 1.00 59.53 174 LEU A O 1
ATOM 1357 N N . PRO A 1 175 ? -50.662 -32.783 -0.676 1.00 60.09 175 PRO A N 1
ATOM 1358 C CA . PRO A 1 175 ? -51.601 -33.041 0.421 1.00 60.09 175 PRO A CA 1
ATOM 1359 C C . PRO A 1 175 ? -50.965 -33.750 1.630 1.00 60.09 175 PRO A C 1
ATOM 1361 O O . PRO A 1 175 ? -51.410 -33.543 2.758 1.00 60.09 175 PRO A O 1
ATOM 1364 N N . VAL A 1 176 ? -49.891 -34.530 1.442 1.00 61.88 176 VAL A N 1
ATOM 1365 C CA . VAL A 1 176 ? -49.203 -35.227 2.550 1.00 61.88 176 VAL A CA 1
ATOM 1366 C C . VAL A 1 176 ? -48.437 -34.237 3.440 1.00 61.88 176 VAL A C 1
ATOM 1368 O O . VAL A 1 176 ? -48.451 -34.362 4.665 1.00 61.88 176 VAL A O 1
ATOM 1371 N N . MET A 1 177 ? -47.846 -33.195 2.848 1.00 60.03 177 MET A N 1
ATOM 1372 C CA . MET A 1 177 ? -47.143 -32.139 3.593 1.00 60.03 177 MET A CA 1
ATOM 1373 C C . MET A 1 177 ? -48.104 -31.222 4.371 1.00 60.03 177 MET A C 1
ATOM 1375 O O . MET A 1 177 ? -47.762 -30.755 5.458 1.00 60.03 177 MET A O 1
ATOM 1379 N N . ALA A 1 178 ? -49.327 -31.012 3.871 1.00 60.53 178 ALA A N 1
ATOM 1380 C CA . ALA A 1 178 ? -50.329 -30.179 4.540 1.00 60.53 178 ALA A CA 1
ATOM 1381 C C . ALA A 1 178 ? -50.864 -30.805 5.846 1.00 60.53 178 ALA A C 1
ATOM 1383 O O . ALA A 1 178 ? -51.119 -30.092 6.816 1.00 60.53 178 ALA A O 1
ATOM 1384 N N . ILE A 1 179 ? -50.981 -32.137 5.910 1.00 60.88 179 ILE A N 1
ATOM 1385 C CA . ILE A 1 179 ? -51.497 -32.838 7.101 1.00 60.88 179 ILE A CA 1
ATOM 1386 C C . ILE A 1 179 ? -50.413 -32.960 8.191 1.00 60.88 179 ILE A C 1
ATOM 1388 O O . ILE A 1 179 ? -50.722 -32.873 9.381 1.00 60.88 179 ILE A O 1
ATOM 1392 N N . GLY A 1 180 ? -49.135 -33.086 7.809 1.00 56.38 180 GLY A N 1
ATOM 1393 C CA . GLY A 1 180 ? -48.009 -33.116 8.753 1.00 56.38 180 GLY A CA 1
ATOM 1394 C C . GLY A 1 180 ? -47.733 -31.771 9.439 1.00 56.38 180 GLY A C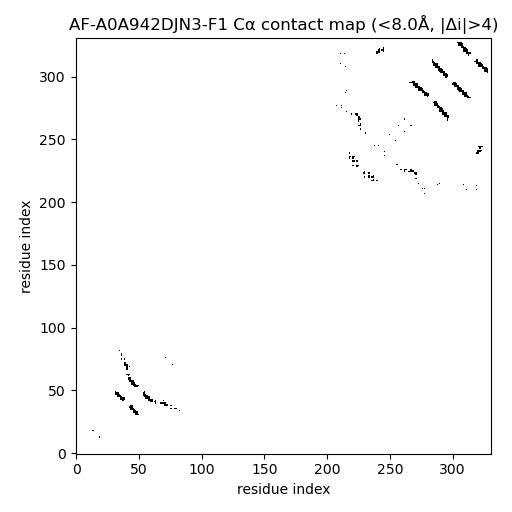 1
ATOM 1395 O O . GLY A 1 180 ? -47.435 -31.741 10.633 1.00 56.38 180 GLY A O 1
ATOM 1396 N N . GLY A 1 181 ? -47.895 -30.650 8.723 1.00 55.75 181 GLY A N 1
ATOM 1397 C CA . GLY A 1 181 ? -47.653 -29.305 9.266 1.00 55.75 181 GLY A CA 1
ATOM 1398 C C . GLY A 1 181 ? -48.649 -28.872 10.349 1.00 55.75 181 GLY A C 1
ATOM 1399 O O . GLY A 1 181 ? -48.280 -28.163 11.284 1.00 55.75 181 GLY A O 1
ATOM 1400 N N . TYR A 1 182 ? -49.897 -29.348 10.285 1.00 56.00 182 TYR A N 1
ATOM 1401 C CA . TYR A 1 182 ? -50.951 -28.905 11.205 1.00 56.00 182 TYR A CA 1
ATOM 1402 C C . TYR A 1 182 ? -50.785 -29.449 12.635 1.00 56.00 182 TYR A C 1
ATOM 1404 O O . TYR A 1 182 ? -51.206 -28.805 13.591 1.00 56.00 182 TYR A O 1
ATOM 1412 N N . LYS A 1 183 ? -50.123 -30.604 12.814 1.00 55.31 183 LYS A N 1
ATOM 1413 C CA . LYS A 1 183 ? -49.850 -31.170 14.150 1.00 55.31 183 LYS A CA 1
ATOM 1414 C C . LYS A 1 183 ? -48.682 -30.498 14.878 1.00 55.31 183 LYS A C 1
ATOM 1416 O O . LYS A 1 183 ? -48.620 -30.577 16.102 1.00 55.31 183 LYS A O 1
ATOM 1421 N N . VAL A 1 184 ? -47.784 -29.823 14.158 1.00 57.22 184 VAL A N 1
ATOM 1422 C CA . VAL A 1 184 ? -46.631 -29.123 14.754 1.00 57.22 184 VAL A CA 1
ATOM 1423 C C . VAL A 1 184 ? -47.027 -27.743 15.297 1.00 57.22 184 VAL A C 1
ATOM 1425 O O . VAL A 1 184 ? -46.465 -27.292 16.288 1.00 57.22 184 VAL A O 1
ATOM 1428 N N . LEU A 1 185 ? -48.056 -27.105 14.730 1.00 56.47 185 LEU A N 1
ATOM 1429 C CA . LEU A 1 185 ? -48.516 -25.769 15.139 1.00 56.47 185 LEU A CA 1
ATOM 1430 C C . LEU A 1 185 ? -49.374 -25.737 16.418 1.00 56.47 185 LEU A C 1
ATOM 1432 O O . LEU A 1 185 ? -49.661 -24.656 16.923 1.00 56.47 185 LEU A O 1
ATOM 1436 N N . THR A 1 186 ? -49.769 -26.889 16.972 1.00 55.00 186 THR A N 1
ATOM 1437 C CA . THR A 1 186 ? -50.563 -26.959 18.218 1.00 55.00 186 THR A CA 1
ATOM 1438 C C . THR A 1 186 ? -49.791 -27.519 19.414 1.00 55.00 186 THR A C 1
ATOM 1440 O O . THR A 1 186 ? -50.364 -27.683 20.492 1.00 55.00 186 THR A O 1
ATOM 1443 N N . ALA A 1 187 ? -48.502 -27.830 19.257 1.00 55.03 187 ALA A N 1
ATOM 1444 C CA . ALA A 1 187 ? -47.654 -28.187 20.386 1.00 55.03 187 ALA A CA 1
ATOM 1445 C C . ALA A 1 187 ? -47.381 -26.920 21.209 1.00 55.03 187 ALA A C 1
ATOM 1447 O O . ALA A 1 187 ? -46.775 -25.969 20.721 1.00 55.03 187 ALA A O 1
ATOM 1448 N N . LYS A 1 188 ? -47.884 -26.897 22.449 1.00 52.75 188 LYS A N 1
ATOM 1449 C CA . LYS A 1 188 ? -47.653 -25.834 23.434 1.00 52.75 188 LYS A CA 1
ATOM 1450 C C . LYS A 1 188 ? -46.167 -25.465 23.453 1.00 52.75 188 LYS A C 1
ATOM 1452 O O . LYS A 1 188 ? -45.339 -26.276 23.854 1.00 52.75 188 LYS A O 1
ATOM 1457 N N . HIS A 1 189 ? -45.857 -24.245 23.022 1.00 52.44 189 HIS A N 1
ATOM 1458 C CA . HIS A 1 189 ? -44.538 -23.654 23.185 1.00 52.44 189 HIS A CA 1
ATOM 1459 C C . HIS A 1 189 ? -44.239 -23.544 24.683 1.00 52.44 189 HIS A C 1
ATOM 1461 O O . HIS A 1 189 ? -44.753 -22.657 25.363 1.00 52.44 189 HIS A O 1
ATOM 1467 N N . GLU A 1 190 ? -43.407 -24.448 25.199 1.00 58.66 190 GLU A N 1
ATOM 1468 C CA . GLU A 1 190 ? -42.619 -24.151 26.390 1.00 58.66 190 GLU A CA 1
ATOM 1469 C C . GLU A 1 190 ? -41.811 -22.870 26.117 1.00 58.66 190 GLU A C 1
ATOM 1471 O O . GLU A 1 190 ? -41.329 -22.684 24.990 1.00 58.66 190 GLU A O 1
ATOM 1476 N N . PRO A 1 191 ? -41.698 -21.955 27.096 1.00 55.75 191 PRO A N 1
ATOM 1477 C CA . PRO A 1 191 ? -40.958 -20.714 26.934 1.00 55.75 191 PRO A CA 1
ATOM 1478 C C . PRO A 1 191 ? -39.508 -21.045 26.587 1.00 55.75 191 PRO A C 1
ATOM 1480 O O . PRO A 1 191 ? -38.717 -21.473 27.426 1.00 55.75 191 PRO A O 1
ATOM 1483 N N . LYS A 1 192 ? -39.185 -20.868 25.305 1.00 60.03 192 LYS A N 1
ATOM 1484 C CA . LYS A 1 192 ? -37.841 -21.001 24.760 1.00 60.03 192 LYS A CA 1
ATOM 1485 C C . LYS A 1 192 ? -36.928 -20.087 25.588 1.00 60.03 192 LYS A C 1
ATOM 1487 O O . LYS A 1 192 ? -37.213 -18.887 25.638 1.00 60.03 192 LYS A O 1
ATOM 1492 N N . PRO A 1 193 ? -35.878 -20.610 26.250 1.00 55.91 193 PRO A N 1
ATOM 1493 C CA . PRO A 1 193 ? -34.951 -19.774 26.998 1.00 55.91 193 PRO A CA 1
ATOM 1494 C C . PRO A 1 193 ? -34.428 -18.700 26.050 1.00 55.91 193 PRO A C 1
ATOM 1496 O O . PRO A 1 193 ? -34.053 -19.007 24.913 1.00 55.91 193 PRO A O 1
ATOM 1499 N N . ALA A 1 194 ? -34.514 -17.446 26.499 1.00 56.25 194 ALA A N 1
ATOM 1500 C CA . ALA A 1 194 ? -34.111 -16.271 25.748 1.00 56.25 194 ALA A CA 1
ATOM 1501 C C . ALA A 1 194 ? -32.777 -16.556 25.055 1.00 56.25 194 ALA A C 1
ATOM 1503 O O . ALA A 1 194 ? -31.781 -16.864 25.712 1.00 56.25 194 ALA A O 1
ATOM 1504 N N . ALA A 1 195 ? -32.800 -16.539 23.721 1.00 58.53 195 ALA A N 1
ATOM 1505 C CA . ALA A 1 195 ? -31.609 -16.738 22.921 1.00 58.53 195 ALA A CA 1
ATOM 1506 C C . ALA A 1 195 ? -30.573 -15.716 23.388 1.00 58.53 195 ALA A C 1
ATOM 1508 O O . ALA A 1 195 ? -30.833 -14.512 23.347 1.00 58.53 195 ALA A O 1
ATOM 1509 N N . ALA A 1 196 ? -29.447 -16.220 23.893 1.00 57.62 196 ALA A N 1
ATOM 1510 C CA . ALA A 1 196 ? -28.320 -15.411 24.308 1.00 57.62 196 ALA A CA 1
ATOM 1511 C C . ALA A 1 196 ? -27.991 -14.435 23.175 1.00 57.62 196 ALA A C 1
ATOM 1513 O O . ALA A 1 196 ? -27.696 -14.847 22.051 1.00 57.62 196 ALA A O 1
ATOM 1514 N N . VAL A 1 197 ? -28.130 -13.146 23.478 1.00 63.59 197 VAL A N 1
ATOM 1515 C CA . VAL A 1 197 ? -27.783 -12.042 22.591 1.00 63.59 197 VAL A CA 1
ATOM 1516 C C . VAL A 1 197 ? -26.329 -12.253 22.181 1.00 63.59 197 VAL A C 1
ATOM 1518 O O . VAL A 1 197 ? -25.435 -12.237 23.025 1.00 63.59 197 VAL A O 1
ATOM 1521 N N . THR A 1 198 ? -26.104 -12.533 20.898 1.00 62.53 198 THR A N 1
ATOM 1522 C CA . THR A 1 198 ? -24.763 -12.628 20.318 1.00 62.53 198 THR A CA 1
ATOM 1523 C C . THR A 1 198 ? -23.996 -11.350 20.653 1.00 62.53 198 THR A C 1
ATOM 1525 O O . THR A 1 198 ? -24.569 -10.267 20.491 1.00 62.53 198 THR A O 1
ATOM 1528 N N . PRO A 1 199 ? -22.750 -11.455 21.148 1.00 59.34 199 PRO A N 1
ATOM 1529 C CA . PRO A 1 199 ? -22.014 -10.310 21.654 1.00 59.34 199 PRO A CA 1
ATOM 1530 C C . PRO A 1 199 ? -21.868 -9.247 20.569 1.00 59.34 199 PRO A C 1
ATOM 1532 O O . PRO A 1 199 ? -21.691 -9.557 19.388 1.00 59.34 199 PRO A O 1
ATOM 1535 N N . ALA A 1 200 ? -21.983 -7.993 21.003 1.00 67.81 200 ALA A N 1
ATOM 1536 C CA . ALA A 1 200 ? -21.699 -6.817 20.205 1.00 67.81 200 ALA A CA 1
ATOM 1537 C C . ALA A 1 200 ? -20.373 -7.007 19.456 1.00 67.81 200 ALA A C 1
ATOM 1539 O O . ALA A 1 200 ? -19.405 -7.511 20.020 1.00 67.81 200 ALA A O 1
ATOM 1540 N N . VAL A 1 201 ? -20.372 -6.637 18.177 1.00 76.62 201 VAL A N 1
ATOM 1541 C CA . VAL A 1 201 ? -19.205 -6.667 17.294 1.00 76.62 201 VAL A CA 1
ATOM 1542 C C . VAL A 1 201 ? -17.987 -6.103 18.030 1.00 76.62 201 VAL A C 1
ATOM 1544 O O . VAL A 1 201 ? -18.036 -4.974 18.515 1.00 76.62 201 VAL A O 1
ATOM 1547 N N . ASP A 1 202 ? -16.922 -6.899 18.124 1.00 85.88 202 ASP A N 1
ATOM 1548 C CA . ASP A 1 202 ? -15.682 -6.520 18.797 1.00 85.88 202 ASP A CA 1
ATOM 1549 C C . ASP A 1 202 ? -14.968 -5.425 17.987 1.00 85.88 202 ASP A C 1
ATOM 1551 O O . ASP A 1 202 ? -14.281 -5.683 16.994 1.00 85.88 202 ASP A O 1
ATOM 1555 N N . VAL A 1 203 ? -15.216 -4.172 18.371 1.00 86.94 203 VAL A N 1
ATOM 1556 C CA . VAL A 1 203 ? -14.681 -2.975 17.710 1.00 86.94 203 VAL A CA 1
ATOM 1557 C C . VAL A 1 203 ? -13.151 -2.985 17.729 1.00 86.94 203 VAL A C 1
ATOM 1559 O O . VAL A 1 203 ? -12.522 -2.579 16.751 1.00 86.94 203 VAL A O 1
ATOM 1562 N N . GLU A 1 204 ? -12.541 -3.515 18.791 1.00 87.69 204 GLU A N 1
ATOM 1563 C CA . GLU A 1 204 ? -11.087 -3.556 18.940 1.00 87.69 204 GLU A CA 1
ATOM 1564 C C . GLU A 1 204 ? -10.443 -4.495 17.914 1.00 87.69 204 GLU A C 1
ATOM 1566 O O . GLU A 1 204 ? -9.427 -4.142 17.301 1.00 87.69 204 GLU A O 1
ATOM 1571 N N . ALA A 1 205 ? -11.080 -5.640 17.649 1.00 90.38 205 ALA A N 1
ATOM 1572 C CA . ALA A 1 205 ? -10.645 -6.579 16.620 1.00 90.38 205 ALA A CA 1
ATOM 1573 C C . ALA A 1 205 ? -10.703 -5.960 15.210 1.00 90.38 205 ALA A C 1
ATOM 1575 O O . ALA A 1 205 ? -9.761 -6.112 14.428 1.00 90.38 205 ALA A O 1
ATOM 1576 N N . ILE A 1 206 ? -11.763 -5.204 14.898 1.00 92.50 206 ILE A N 1
ATOM 1577 C CA . ILE A 1 206 ? -11.906 -4.514 13.603 1.00 92.50 206 ILE A CA 1
ATOM 1578 C C . ILE A 1 206 ? -10.827 -3.443 13.432 1.00 92.50 206 ILE A C 1
ATOM 1580 O O . ILE A 1 206 ? -10.218 -3.319 12.365 1.00 92.50 206 ILE A O 1
ATOM 1584 N N . GLU A 1 207 ? -10.561 -2.663 14.477 1.00 92.06 207 GLU A N 1
ATOM 1585 C CA . GLU A 1 207 ? -9.506 -1.655 14.436 1.00 92.06 207 GLU A CA 1
ATOM 1586 C C . GLU A 1 207 ? -8.117 -2.282 14.287 1.00 92.06 207 GLU A C 1
ATOM 1588 O O . GLU A 1 207 ? -7.291 -1.766 13.534 1.00 92.06 207 GLU A O 1
ATOM 1593 N N . ALA A 1 208 ? -7.852 -3.404 14.963 1.00 94.06 208 ALA A N 1
ATOM 1594 C CA . ALA A 1 208 ? -6.600 -4.145 14.810 1.00 94.06 208 ALA A CA 1
ATOM 1595 C C . ALA A 1 208 ? -6.410 -4.656 13.381 1.00 94.06 208 ALA A C 1
ATOM 1597 O O . ALA A 1 208 ? -5.337 -4.494 12.799 1.00 94.06 208 ALA A O 1
ATOM 1598 N N . GLU A 1 209 ? -7.459 -5.191 12.757 1.00 96.12 209 GLU A N 1
ATOM 1599 C CA . GLU A 1 209 ? -7.400 -5.598 11.354 1.00 96.12 209 GLU A CA 1
ATOM 1600 C C . GLU A 1 209 ? -7.128 -4.405 10.423 1.00 96.12 209 GLU A C 1
ATOM 1602 O O . GLU A 1 209 ? -6.290 -4.490 9.517 1.00 96.12 209 GLU A O 1
ATOM 1607 N N . ARG A 1 210 ? -7.782 -3.263 10.674 1.00 96.44 210 ARG A N 1
ATOM 1608 C CA . ARG A 1 210 ? -7.578 -2.028 9.907 1.00 96.44 210 ARG A CA 1
ATOM 1609 C C . ARG A 1 210 ? -6.129 -1.543 9.992 1.00 96.44 210 ARG A C 1
ATOM 1611 O O . ARG A 1 210 ? -5.548 -1.218 8.955 1.00 96.44 210 ARG A O 1
ATOM 1618 N N . VAL A 1 211 ? -5.552 -1.512 11.193 1.00 96.94 211 VAL A N 1
ATOM 1619 C CA . VAL A 1 211 ? -4.156 -1.105 11.424 1.00 96.94 211 VAL A CA 1
ATOM 1620 C C . VAL A 1 211 ? -3.197 -2.091 10.768 1.00 96.94 211 VAL A C 1
ATOM 1622 O O . VAL A 1 211 ? -2.310 -1.670 10.036 1.00 96.94 211 VAL A O 1
ATOM 1625 N N . ASN A 1 212 ? -3.426 -3.398 10.906 1.00 97.19 212 ASN A N 1
ATOM 1626 C CA . ASN A 1 212 ? -2.604 -4.419 10.256 1.00 97.19 212 ASN A CA 1
ATOM 1627 C C . ASN A 1 212 ? -2.592 -4.278 8.729 1.00 97.19 212 ASN A C 1
ATOM 1629 O O . ASN A 1 212 ? -1.535 -4.357 8.098 1.00 97.19 212 ASN A O 1
ATOM 1633 N N . LYS A 1 213 ? -3.757 -4.050 8.115 1.00 98.12 213 LYS A N 1
ATOM 1634 C CA . LYS A 1 213 ? -3.860 -3.837 6.666 1.00 98.12 213 LYS A CA 1
ATOM 1635 C C . LYS A 1 213 ? -3.143 -2.560 6.228 1.00 98.12 213 LYS A C 1
ATOM 1637 O O . LYS A 1 213 ? -2.433 -2.581 5.221 1.00 98.12 213 LYS A O 1
ATOM 1642 N N . PHE A 1 214 ? -3.322 -1.475 6.977 1.00 98.25 214 PHE A N 1
ATOM 1643 C CA . PHE A 1 214 ? -2.646 -0.204 6.731 1.00 98.25 214 PHE A CA 1
ATOM 1644 C C . PHE A 1 214 ? -1.124 -0.367 6.788 1.00 98.25 214 PHE A C 1
ATOM 1646 O O . PHE A 1 214 ? -0.449 -0.086 5.803 1.00 98.25 214 PHE A O 1
ATOM 1653 N N . SER A 1 215 ? -0.603 -0.917 7.882 1.00 98.06 215 SER A N 1
ATOM 1654 C CA . SER A 1 215 ? 0.830 -1.088 8.117 1.00 98.06 215 SER A CA 1
ATOM 1655 C C . SER A 1 215 ? 1.502 -1.969 7.061 1.00 98.06 215 SER A C 1
ATOM 1657 O O . SER A 1 215 ? 2.587 -1.645 6.584 1.00 98.06 215 SER A O 1
ATOM 1659 N N . ARG A 1 216 ? 0.839 -3.050 6.624 1.00 98.12 216 ARG A N 1
ATOM 1660 C CA . ARG A 1 216 ? 1.333 -3.895 5.522 1.00 98.12 216 ARG A CA 1
ATOM 1661 C C . ARG A 1 216 ? 1.425 -3.139 4.202 1.00 98.12 216 ARG A C 1
ATOM 1663 O O . ARG A 1 216 ? 2.416 -3.282 3.497 1.00 98.12 216 ARG A O 1
ATOM 1670 N N . THR A 1 217 ? 0.395 -2.357 3.883 1.00 98.06 217 THR A N 1
ATOM 1671 C CA . THR A 1 217 ? 0.350 -1.564 2.647 1.00 98.06 217 THR A CA 1
ATOM 1672 C C . THR A 1 217 ? 1.446 -0.503 2.675 1.00 98.06 217 THR A C 1
ATOM 1674 O O . THR A 1 217 ? 2.268 -0.460 1.771 1.00 98.06 217 THR A O 1
ATOM 1677 N N . PHE A 1 218 ? 1.547 0.247 3.776 1.00 98.19 218 PHE A N 1
ATOM 1678 C CA . PHE A 1 218 ? 2.576 1.264 3.978 1.00 98.19 218 PHE A CA 1
ATOM 1679 C C . PHE A 1 218 ? 3.997 0.715 3.788 1.00 98.19 218 PHE A C 1
ATOM 1681 O O . PHE A 1 218 ? 4.771 1.281 3.022 1.00 98.19 218 PHE A O 1
ATOM 1688 N N . VAL A 1 219 ? 4.345 -0.405 4.435 1.00 97.44 219 VAL A N 1
ATOM 1689 C CA . VAL A 1 219 ? 5.691 -0.988 4.293 1.00 97.44 219 VAL A CA 1
ATOM 1690 C C . VAL A 1 219 ? 5.922 -1.563 2.899 1.00 97.44 219 VAL A C 1
ATOM 1692 O O . VAL A 1 219 ? 7.023 -1.423 2.370 1.00 97.44 219 VAL A O 1
ATOM 1695 N N . SER A 1 220 ? 4.905 -2.182 2.293 1.00 96.62 220 SER A N 1
ATOM 1696 C CA . SER A 1 220 ? 4.995 -2.659 0.910 1.00 96.62 220 SER A CA 1
ATOM 1697 C C . SER A 1 220 ? 5.305 -1.518 -0.051 1.00 96.62 220 SER A C 1
ATOM 1699 O O . SER A 1 220 ? 6.163 -1.674 -0.909 1.00 96.62 220 SER A O 1
ATOM 1701 N N . ASP A 1 221 ? 4.639 -0.378 0.112 1.00 96.88 221 ASP A N 1
ATOM 1702 C CA . ASP A 1 221 ? 4.821 0.778 -0.759 1.00 96.88 221 ASP A CA 1
ATOM 1703 C C . ASP A 1 221 ? 6.172 1.466 -0.523 1.00 96.88 221 ASP A C 1
ATOM 1705 O O . ASP A 1 221 ? 6.854 1.864 -1.466 1.00 96.88 221 ASP A O 1
ATOM 1709 N N . MET A 1 222 ? 6.595 1.555 0.740 1.00 95.44 222 MET A N 1
ATOM 1710 C CA . MET A 1 222 ? 7.876 2.144 1.123 1.00 95.44 222 MET A CA 1
ATOM 1711 C C . MET A 1 222 ? 9.077 1.317 0.642 1.00 95.44 222 MET A C 1
ATOM 1713 O O . MET A 1 222 ? 10.124 1.882 0.333 1.00 95.44 222 MET A O 1
ATOM 1717 N N . LEU A 1 223 ? 8.949 -0.010 0.582 1.00 94.12 223 LEU A N 1
ATOM 1718 C CA . LEU A 1 223 ? 10.022 -0.919 0.159 1.00 94.12 223 LEU A CA 1
ATOM 1719 C C . LEU A 1 223 ? 9.860 -1.419 -1.286 1.00 94.12 223 LEU A C 1
ATOM 1721 O O . LEU A 1 223 ? 10.557 -2.348 -1.698 1.00 94.12 223 LEU A O 1
ATOM 1725 N N . ASP A 1 224 ? 8.967 -0.812 -2.069 1.00 92.75 224 ASP A N 1
ATOM 1726 C CA . ASP A 1 224 ? 8.823 -1.108 -3.491 1.00 92.75 224 ASP A CA 1
ATOM 1727 C C . ASP A 1 224 ? 9.848 -0.319 -4.310 1.00 92.75 224 ASP A C 1
ATOM 1729 O O . ASP A 1 224 ? 9.655 0.862 -4.583 1.00 92.75 224 ASP A O 1
ATOM 1733 N N . PHE A 1 225 ? 10.923 -0.990 -4.730 1.00 90.94 225 PHE A N 1
ATOM 1734 C CA . PHE A 1 225 ? 11.986 -0.435 -5.579 1.00 90.94 225 PHE A CA 1
ATOM 1735 C C . PHE A 1 225 ? 11.843 -0.803 -7.066 1.00 90.94 225 PHE A C 1
ATOM 1737 O O . PHE A 1 225 ? 12.801 -0.698 -7.835 1.00 90.94 225 PHE A O 1
ATOM 1744 N N . SER A 1 226 ? 10.664 -1.249 -7.509 1.00 90.00 226 SER A N 1
ATOM 1745 C CA . SER A 1 226 ? 10.420 -1.529 -8.926 1.00 90.00 226 SER A CA 1
ATOM 1746 C C . SER A 1 226 ? 10.385 -0.226 -9.742 1.00 90.00 226 SER A C 1
ATOM 1748 O O . SER A 1 226 ? 9.572 0.647 -9.445 1.00 90.00 226 SER A O 1
ATOM 1750 N N . PRO A 1 227 ? 11.175 -0.071 -10.825 1.00 90.12 227 PRO A N 1
ATOM 1751 C CA . PRO A 1 227 ? 11.219 1.177 -11.598 1.00 90.12 227 PRO A CA 1
ATOM 1752 C C . PRO A 1 227 ? 9.861 1.643 -12.144 1.00 90.12 227 PRO A C 1
ATOM 1754 O O . PRO A 1 227 ? 9.658 2.836 -12.354 1.00 90.12 227 PRO A O 1
ATOM 1757 N N . ALA A 1 228 ? 8.934 0.709 -12.384 1.00 91.38 228 ALA A N 1
ATOM 1758 C CA . ALA A 1 228 ? 7.610 1.010 -12.922 1.00 91.38 228 ALA A CA 1
ATOM 1759 C C . ALA A 1 228 ? 6.638 1.577 -11.872 1.00 91.38 228 ALA A C 1
ATOM 1761 O O . ALA A 1 228 ? 5.763 2.365 -12.223 1.00 91.38 228 ALA A O 1
ATOM 1762 N N . THR A 1 229 ? 6.773 1.175 -10.605 1.00 92.94 229 THR A N 1
ATOM 1763 C CA . THR A 1 229 ? 5.818 1.496 -9.528 1.00 92.94 229 THR A CA 1
ATOM 1764 C C . THR A 1 229 ? 6.417 2.367 -8.428 1.00 92.94 229 THR A C 1
ATOM 1766 O O . THR A 1 229 ? 5.665 3.097 -7.790 1.00 92.94 229 THR A O 1
ATOM 1769 N N . TYR A 1 230 ? 7.749 2.407 -8.293 1.00 92.62 230 TYR A N 1
ATOM 1770 C CA . TYR A 1 230 ? 8.499 3.116 -7.249 1.00 92.62 230 TYR A CA 1
ATOM 1771 C C . TYR A 1 230 ? 7.944 4.508 -6.956 1.00 92.62 230 TYR A C 1
ATOM 1773 O O . TYR A 1 230 ? 7.562 4.801 -5.830 1.00 92.62 230 TYR A O 1
ATOM 1781 N N . ARG A 1 231 ? 7.823 5.371 -7.973 1.00 93.19 231 ARG A N 1
ATOM 1782 C CA . ARG A 1 231 ? 7.361 6.751 -7.763 1.00 93.19 231 ARG A CA 1
ATOM 1783 C C . ARG A 1 231 ? 5.964 6.807 -7.141 1.00 93.19 231 ARG A C 1
ATOM 1785 O O . ARG A 1 231 ? 5.725 7.635 -6.271 1.00 93.19 231 ARG A O 1
ATOM 1792 N N . VAL A 1 232 ? 5.048 5.955 -7.597 1.00 96.00 232 VAL A N 1
ATOM 1793 C CA . VAL A 1 232 ? 3.664 5.927 -7.105 1.00 96.00 232 VAL A CA 1
ATOM 1794 C C . VAL A 1 232 ? 3.621 5.361 -5.688 1.00 96.00 232 VAL A C 1
ATOM 1796 O O . VAL A 1 232 ? 2.997 5.965 -4.818 1.00 96.00 232 VAL A O 1
ATOM 1799 N N . SER A 1 233 ? 4.327 4.256 -5.452 1.00 95.69 233 SER A N 1
ATOM 1800 C CA . SER A 1 233 ? 4.420 3.593 -4.152 1.00 95.69 233 SER A CA 1
ATOM 1801 C C . SER A 1 233 ? 5.011 4.532 -3.096 1.00 95.69 233 SER A C 1
ATOM 1803 O O . SER A 1 233 ? 4.397 4.763 -2.058 1.00 95.69 233 SER A O 1
ATOM 1805 N N . GLN A 1 234 ? 6.120 5.212 -3.396 1.00 95.31 234 GLN A N 1
ATOM 1806 C CA . GLN A 1 234 ? 6.727 6.163 -2.462 1.00 95.31 234 GLN A CA 1
ATOM 1807 C C . GLN A 1 234 ? 5.831 7.365 -2.164 1.00 95.31 234 GLN A C 1
ATOM 1809 O O . GLN A 1 234 ? 5.679 7.736 -1.005 1.00 95.31 234 GLN A O 1
ATOM 1814 N N . VAL A 1 235 ? 5.172 7.947 -3.173 1.00 96.44 235 VAL A N 1
ATOM 1815 C CA . VAL A 1 235 ? 4.215 9.044 -2.940 1.00 96.44 235 VAL A CA 1
ATOM 1816 C C . VAL A 1 235 ? 3.062 8.581 -2.045 1.00 96.44 235 VAL A C 1
ATOM 1818 O O . VAL A 1 235 ? 2.646 9.319 -1.152 1.00 96.44 235 VAL A O 1
ATOM 1821 N N . HIS A 1 236 ? 2.565 7.356 -2.236 1.00 97.44 236 HIS A N 1
ATOM 1822 C CA . HIS A 1 236 ? 1.522 6.792 -1.384 1.00 97.44 236 HIS A CA 1
ATOM 1823 C C . HIS A 1 236 ? 2.015 6.535 0.050 1.00 97.44 236 HIS A C 1
ATOM 1825 O O . HIS A 1 236 ? 1.307 6.858 1.004 1.00 97.44 236 HIS A O 1
ATOM 1831 N N . ALA A 1 237 ? 3.236 6.025 0.229 1.00 97.44 237 ALA A N 1
ATOM 1832 C CA . ALA A 1 237 ? 3.845 5.868 1.547 1.00 97.44 237 ALA A CA 1
ATOM 1833 C C . ALA A 1 237 ? 4.000 7.229 2.248 1.00 97.44 237 ALA A C 1
ATOM 1835 O O . ALA A 1 237 ? 3.527 7.397 3.371 1.00 97.44 237 ALA A O 1
ATOM 1836 N N . MET A 1 238 ? 4.560 8.226 1.559 1.00 97.19 238 MET A N 1
ATOM 1837 C CA . MET A 1 238 ? 4.753 9.583 2.078 1.00 97.19 238 MET A CA 1
ATOM 1838 C C . MET A 1 238 ? 3.439 10.269 2.463 1.00 97.19 238 MET A C 1
ATOM 1840 O O . MET A 1 238 ? 3.374 10.929 3.496 1.00 97.19 238 MET A O 1
ATOM 1844 N N . ALA A 1 239 ? 2.369 10.080 1.686 1.00 97.25 239 ALA A N 1
ATOM 1845 C CA . ALA A 1 239 ? 1.051 10.631 2.008 1.00 97.25 239 ALA A CA 1
ATOM 1846 C C . ALA A 1 239 ? 0.486 10.106 3.344 1.00 97.25 239 ALA A C 1
ATOM 1848 O O . ALA A 1 239 ? -0.356 10.758 3.960 1.00 97.25 239 ALA A O 1
ATOM 1849 N N . ASN A 1 240 ? 0.959 8.942 3.797 1.00 98.06 240 ASN A N 1
ATOM 1850 C CA . ASN A 1 240 ? 0.565 8.315 5.054 1.00 98.06 240 ASN A CA 1
ATOM 1851 C C . ASN A 1 240 ? 1.537 8.614 6.217 1.00 98.06 240 ASN A C 1
ATOM 1853 O O . ASN A 1 240 ? 1.344 8.090 7.315 1.00 98.06 240 ASN A O 1
ATOM 1857 N N . MET A 1 241 ? 2.570 9.439 6.017 1.00 98.38 241 MET A N 1
ATOM 1858 C CA . MET A 1 241 ? 3.509 9.853 7.068 1.00 98.38 241 MET A CA 1
ATOM 1859 C C . MET A 1 241 ? 3.026 11.118 7.796 1.00 98.38 241 MET A C 1
ATOM 1861 O O . MET A 1 241 ? 2.260 11.926 7.264 1.00 98.38 241 MET A O 1
ATOM 1865 N N . SER A 1 242 ? 3.475 11.309 9.037 1.00 97.81 242 SER A N 1
ATOM 1866 C CA . SER A 1 242 ? 3.400 12.614 9.699 1.00 97.81 242 SER A CA 1
ATOM 1867 C C . SER A 1 242 ? 4.326 13.622 8.999 1.00 97.81 242 SER A C 1
ATOM 1869 O O . SER A 1 242 ? 5.311 13.210 8.385 1.00 97.81 242 SER A O 1
ATOM 1871 N N . PRO A 1 243 ? 4.052 14.938 9.093 1.00 97.12 243 PRO A N 1
ATOM 1872 C CA . PRO A 1 243 ? 4.928 15.961 8.517 1.00 97.12 243 PRO A CA 1
ATOM 1873 C C . PRO A 1 243 ? 6.382 15.837 8.995 1.00 97.12 243 PRO A C 1
ATOM 1875 O O . PRO A 1 243 ? 7.298 15.864 8.178 1.00 97.12 243 PRO A O 1
ATOM 1878 N N . ASP A 1 244 ? 6.576 15.592 10.293 1.00 97.69 244 ASP A N 1
ATOM 1879 C CA . ASP A 1 244 ? 7.902 15.446 10.903 1.00 97.69 244 ASP A CA 1
ATOM 1880 C C . ASP A 1 244 ? 8.651 14.212 10.367 1.00 97.69 244 ASP A C 1
ATOM 1882 O O . ASP A 1 244 ? 9.851 14.263 10.084 1.00 97.69 244 ASP A O 1
ATOM 1886 N N . LEU A 1 245 ? 7.944 13.086 10.197 1.00 97.25 245 LEU A N 1
ATOM 1887 C CA . LEU A 1 245 ? 8.528 11.869 9.634 1.00 97.25 245 LEU A CA 1
ATOM 1888 C C . LEU A 1 245 ? 8.841 12.041 8.147 1.00 97.25 245 LEU A C 1
ATOM 1890 O O . LEU A 1 245 ? 9.867 11.547 7.691 1.00 97.25 245 LEU A O 1
ATOM 1894 N N . LEU A 1 246 ? 7.982 12.743 7.408 1.00 97.00 246 LEU A N 1
ATOM 1895 C CA . LEU A 1 246 ? 8.168 13.013 5.986 1.00 97.00 246 LEU A CA 1
ATOM 1896 C C . LEU A 1 246 ? 9.423 13.852 5.745 1.00 97.00 246 LEU A C 1
ATOM 1898 O O . LEU A 1 246 ? 10.208 13.509 4.866 1.00 97.00 246 LEU A O 1
ATOM 1902 N N . GLU A 1 247 ? 9.645 14.907 6.533 1.00 96.62 247 GLU A N 1
ATOM 1903 C CA . GLU A 1 247 ? 10.852 15.735 6.430 1.00 96.62 247 GLU A CA 1
ATOM 1904 C C . GLU A 1 247 ? 12.115 14.905 6.693 1.00 96.62 247 GLU A C 1
ATOM 1906 O O . GLU A 1 247 ? 13.066 14.928 5.908 1.00 96.62 247 GLU A O 1
ATOM 1911 N N . LYS A 1 248 ? 12.102 14.092 7.755 1.00 96.75 248 LYS A N 1
ATOM 1912 C CA . LYS A 1 248 ? 13.208 13.180 8.063 1.00 96.75 248 LYS A CA 1
ATOM 1913 C C . LYS A 1 248 ? 13.448 12.175 6.933 1.00 96.75 248 LYS A C 1
ATOM 1915 O O . LYS A 1 248 ? 14.584 12.000 6.499 1.00 96.75 248 LYS A O 1
ATOM 1920 N N . TYR A 1 249 ? 12.385 11.545 6.443 1.00 95.12 249 TYR A N 1
ATOM 1921 C CA . TYR A 1 249 ? 12.445 10.568 5.360 1.00 95.12 249 TYR A CA 1
ATOM 1922 C C . TYR A 1 249 ? 13.004 11.185 4.073 1.00 95.12 249 TYR A C 1
ATOM 1924 O O . TYR A 1 249 ? 13.848 10.579 3.409 1.00 95.12 249 TYR A O 1
ATOM 1932 N N . TRP A 1 250 ? 12.584 12.407 3.741 1.00 93.50 250 TRP A N 1
ATOM 1933 C CA . TRP A 1 250 ? 13.079 13.151 2.584 1.00 93.50 250 TRP A CA 1
ATOM 1934 C C . TRP A 1 250 ? 14.582 13.421 2.688 1.00 93.50 250 TRP A C 1
ATOM 1936 O O . TRP A 1 250 ? 15.326 13.158 1.742 1.00 93.50 250 TRP A O 1
ATOM 1946 N N . ASN A 1 251 ? 15.033 13.876 3.859 1.00 95.31 251 ASN A N 1
ATOM 1947 C CA . ASN A 1 251 ? 16.439 14.172 4.126 1.00 95.31 251 ASN A CA 1
ATOM 1948 C C . ASN A 1 251 ? 17.327 12.918 4.083 1.00 95.31 251 ASN A C 1
ATOM 1950 O O . ASN A 1 251 ? 18.471 12.986 3.641 1.00 95.31 251 ASN A O 1
ATOM 1954 N N . GLU A 1 252 ? 16.817 11.767 4.526 1.00 92.75 252 GLU A N 1
ATOM 1955 C CA . GLU A 1 252 ? 17.572 10.510 4.528 1.00 92.75 252 GLU A CA 1
ATOM 1956 C C . GLU A 1 252 ? 17.642 9.874 3.132 1.00 92.75 252 GLU A C 1
ATOM 1958 O O . GLU A 1 252 ? 18.706 9.435 2.690 1.00 92.75 252 GLU A O 1
ATOM 1963 N N . THR A 1 253 ? 16.520 9.832 2.413 1.00 89.31 253 THR A N 1
ATOM 1964 C CA . THR A 1 253 ? 16.406 9.056 1.166 1.00 89.31 253 THR A CA 1
ATOM 1965 C C . THR A 1 253 ? 16.716 9.843 -0.100 1.00 89.31 253 THR A C 1
ATOM 1967 O O . THR A 1 253 ? 16.950 9.224 -1.138 1.00 89.31 253 THR A O 1
ATOM 1970 N N . HIS A 1 254 ? 16.750 11.179 -0.031 1.00 89.75 254 HIS A N 1
ATOM 1971 C CA . HIS A 1 254 ? 16.923 12.057 -1.194 1.00 89.75 254 HIS A CA 1
ATOM 1972 C C . HIS A 1 254 ? 15.895 11.762 -2.300 1.00 89.75 254 HIS A C 1
ATOM 1974 O O . HIS A 1 254 ? 16.219 11.742 -3.489 1.00 89.75 254 HIS A O 1
ATOM 1980 N N . PHE A 1 255 ? 14.651 11.481 -1.905 1.00 86.44 255 PHE A N 1
ATOM 1981 C CA . PHE A 1 255 ? 13.576 11.178 -2.841 1.00 86.44 255 PHE A CA 1
ATOM 1982 C C . PHE A 1 255 ? 13.302 12.361 -3.802 1.00 86.44 255 PHE A C 1
ATOM 1984 O O . PHE A 1 255 ? 13.286 13.510 -3.361 1.00 86.44 255 PHE A O 1
ATOM 1991 N N . PRO A 1 256 ? 12.998 12.105 -5.093 1.00 86.12 256 PRO A N 1
ATOM 1992 C CA . PRO A 1 256 ? 13.017 10.804 -5.761 1.00 86.12 256 PRO A CA 1
ATOM 1993 C C . PRO A 1 256 ? 14.429 10.365 -6.165 1.00 86.12 256 PRO A C 1
ATOM 1995 O O . PRO A 1 256 ? 15.211 11.156 -6.687 1.00 86.12 256 PRO A O 1
ATOM 1998 N N . LEU A 1 257 ? 14.709 9.065 -6.017 1.00 89.88 257 LEU A N 1
ATOM 1999 C CA . LEU A 1 257 ? 15.935 8.464 -6.546 1.00 89.88 257 LEU A CA 1
ATOM 2000 C C . LEU A 1 257 ? 16.035 8.667 -8.064 1.00 89.88 257 LEU A C 1
ATOM 2002 O O . LEU A 1 257 ? 15.045 8.552 -8.796 1.00 89.88 257 LEU A O 1
ATOM 2006 N N . THR A 1 258 ? 17.249 8.923 -8.552 1.00 91.06 258 THR A N 1
ATOM 2007 C CA . THR A 1 258 ? 17.489 9.075 -9.991 1.00 91.06 258 THR A CA 1
ATOM 2008 C C . THR A 1 258 ? 17.301 7.737 -10.723 1.00 91.06 258 THR A C 1
ATOM 2010 O O . THR A 1 258 ? 17.468 6.665 -10.130 1.00 91.06 258 THR A O 1
ATOM 2013 N N . PRO A 1 259 ? 17.004 7.740 -12.038 1.00 88.56 259 PRO A N 1
ATOM 2014 C CA . PRO A 1 259 ? 16.877 6.502 -12.810 1.00 88.56 259 PRO A CA 1
ATOM 2015 C C . PRO A 1 259 ? 18.130 5.614 -12.763 1.00 88.56 259 PRO A C 1
ATOM 2017 O O . PRO A 1 259 ? 18.025 4.394 -12.865 1.00 88.56 259 PRO A O 1
ATOM 2020 N N . GLU A 1 260 ? 19.316 6.206 -12.604 1.00 91.06 260 GLU A N 1
ATOM 2021 C CA . GLU A 1 260 ? 20.581 5.479 -12.458 1.00 91.06 260 GLU A CA 1
ATOM 2022 C C . GLU A 1 260 ? 20.684 4.789 -11.094 1.00 91.06 260 GLU A C 1
ATOM 2024 O O . GLU A 1 260 ? 21.021 3.606 -11.028 1.00 91.06 260 GLU A O 1
ATOM 2029 N N . GLN A 1 261 ? 20.295 5.480 -10.018 1.00 90.75 261 GLN A N 1
ATOM 2030 C CA . GLN A 1 261 ? 20.218 4.903 -8.673 1.00 90.75 261 GLN A CA 1
ATOM 2031 C C . GLN A 1 261 ? 19.174 3.780 -8.598 1.00 90.75 261 GLN A C 1
ATOM 2033 O O . GLN A 1 261 ? 19.427 2.743 -7.987 1.00 90.75 261 GLN A O 1
ATOM 2038 N N . LEU A 1 262 ? 18.032 3.927 -9.277 1.00 88.50 262 LEU A N 1
ATOM 2039 C CA . LEU A 1 262 ? 17.008 2.877 -9.367 1.00 88.50 262 LEU A CA 1
ATOM 2040 C C . LEU A 1 262 ? 17.466 1.664 -10.187 1.00 88.50 262 LEU A C 1
ATOM 2042 O O . LEU A 1 262 ? 17.062 0.538 -9.905 1.00 88.50 262 LEU A O 1
ATOM 2046 N N . LYS A 1 263 ? 18.325 1.857 -11.195 1.00 88.19 263 LYS A N 1
ATOM 2047 C CA . LYS A 1 263 ? 18.954 0.746 -11.930 1.00 88.19 263 LYS A CA 1
ATOM 2048 C C . LYS A 1 263 ? 19.990 0.005 -11.091 1.00 88.19 263 LYS A C 1
ATOM 2050 O O . LYS A 1 263 ? 20.104 -1.208 -11.229 1.00 88.19 263 LYS A O 1
ATOM 2055 N N . ALA A 1 264 ? 20.726 0.728 -10.249 1.00 88.38 264 ALA A N 1
ATOM 2056 C CA . ALA A 1 264 ? 21.665 0.143 -9.296 1.00 88.38 264 ALA A CA 1
ATOM 2057 C C . ALA A 1 264 ? 20.958 -0.523 -8.102 1.00 88.38 264 ALA A C 1
ATOM 2059 O O . ALA A 1 264 ? 21.527 -1.405 -7.459 1.00 88.38 264 ALA A O 1
ATOM 2060 N N . SER A 1 265 ? 19.721 -0.112 -7.813 1.00 85.31 265 SER A N 1
ATOM 2061 C CA . SER A 1 265 ? 18.898 -0.710 -6.767 1.00 85.31 265 SER A CA 1
ATOM 2062 C C . SER A 1 265 ? 18.531 -2.152 -7.127 1.00 85.31 265 SER A C 1
ATOM 2064 O O . SER A 1 265 ? 18.419 -2.486 -8.311 1.00 85.31 265 SER A O 1
ATOM 2066 N N . PRO A 1 266 ? 18.332 -3.039 -6.140 1.00 79.56 266 PRO A N 1
ATOM 2067 C CA . PRO A 1 266 ? 18.108 -4.447 -6.420 1.00 79.56 266 PRO A CA 1
ATOM 2068 C C . PRO A 1 266 ? 16.737 -4.653 -7.077 1.00 79.56 266 PRO A C 1
ATOM 2070 O O . PRO A 1 266 ? 15.691 -4.676 -6.426 1.00 79.56 266 PRO A O 1
ATOM 2073 N N . GLN A 1 267 ? 16.734 -4.785 -8.401 1.00 82.56 267 GLN A N 1
ATOM 2074 C CA . GLN A 1 267 ? 15.502 -4.956 -9.160 1.00 82.56 267 GLN A CA 1
ATOM 2075 C C . GLN A 1 267 ? 14.872 -6.324 -8.890 1.00 82.56 267 GLN A C 1
ATOM 2077 O O . GLN A 1 267 ? 15.554 -7.344 -8.763 1.00 82.56 267 GLN A O 1
ATOM 2082 N N . GLY A 1 268 ? 13.541 -6.344 -8.826 1.00 83.69 268 GLY A N 1
ATOM 2083 C CA . GLY A 1 268 ? 12.769 -7.569 -8.633 1.00 83.69 268 GLY A CA 1
ATOM 2084 C C . GLY A 1 268 ? 12.775 -8.110 -7.204 1.00 83.69 268 GLY A C 1
ATOM 2085 O O . GLY A 1 268 ? 12.268 -9.211 -6.995 1.00 83.69 268 GLY A O 1
ATOM 2086 N N . MET A 1 269 ? 13.311 -7.374 -6.222 1.00 89.06 269 MET A N 1
ATOM 2087 C CA . MET A 1 269 ? 13.111 -7.734 -4.819 1.00 89.06 269 MET A CA 1
ATOM 2088 C C . MET A 1 269 ? 11.619 -7.755 -4.494 1.00 89.06 269 MET A C 1
ATOM 2090 O O . MET A 1 269 ? 10.897 -6.797 -4.751 1.00 89.06 269 MET A O 1
ATOM 2094 N N . THR A 1 270 ? 11.166 -8.869 -3.932 1.00 91.44 270 THR A N 1
ATOM 2095 C CA . THR A 1 270 ? 9.802 -9.016 -3.432 1.00 91.44 270 THR A CA 1
ATOM 2096 C C . THR A 1 270 ? 9.845 -8.964 -1.916 1.00 91.44 270 THR A C 1
ATOM 2098 O O . THR A 1 270 ? 10.555 -9.749 -1.285 1.00 91.44 270 THR A O 1
ATOM 2101 N N . LEU A 1 271 ? 9.090 -8.037 -1.332 1.00 94.56 271 LEU A N 1
ATOM 2102 C CA . LEU A 1 271 ? 8.889 -7.981 0.106 1.00 94.56 271 LEU A CA 1
ATOM 2103 C C . LEU A 1 271 ? 7.862 -9.042 0.520 1.00 94.56 271 LEU A C 1
ATOM 2105 O O . LEU A 1 271 ? 6.712 -9.010 0.085 1.00 94.56 271 LEU A O 1
ATOM 2109 N N . MET A 1 272 ? 8.258 -9.952 1.403 1.00 95.44 272 MET A N 1
ATOM 2110 C CA . MET A 1 272 ? 7.367 -10.928 2.017 1.00 95.44 272 MET A CA 1
ATOM 2111 C C . MET A 1 272 ? 7.203 -10.609 3.501 1.00 95.44 272 MET A C 1
ATOM 2113 O O . MET A 1 272 ? 8.102 -10.855 4.298 1.00 95.44 272 MET A O 1
ATOM 2117 N N . ILE A 1 273 ? 6.050 -10.063 3.888 1.00 96.69 273 ILE A N 1
ATOM 2118 C CA . ILE A 1 273 ? 5.741 -9.788 5.297 1.00 96.69 273 ILE A CA 1
ATOM 2119 C C . ILE A 1 273 ? 5.364 -11.106 5.980 1.00 96.69 273 ILE A C 1
ATOM 2121 O O . ILE A 1 273 ? 4.351 -11.714 5.638 1.00 96.69 273 ILE A O 1
ATOM 2125 N N . THR A 1 274 ? 6.170 -11.543 6.945 1.00 97.06 274 THR A N 1
ATOM 2126 C CA . THR A 1 274 ? 6.005 -12.828 7.640 1.00 97.06 274 THR A CA 1
ATOM 2127 C C . THR A 1 274 ? 5.159 -12.690 8.897 1.00 97.06 274 THR A C 1
ATOM 2129 O O . THR A 1 274 ? 4.309 -13.539 9.168 1.00 97.06 274 THR A O 1
ATOM 2132 N N . LYS A 1 275 ? 5.353 -11.608 9.657 1.00 97.50 275 LYS A N 1
ATOM 2133 C CA . LYS A 1 275 ? 4.658 -11.374 10.924 1.00 97.50 275 LYS A CA 1
ATOM 2134 C C .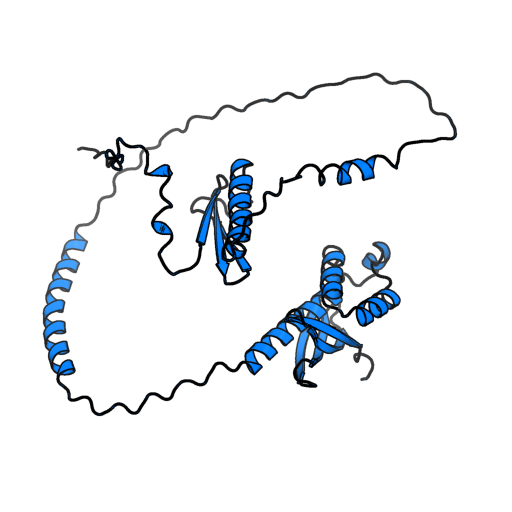 LYS A 1 275 ? 4.404 -9.886 11.137 1.00 97.50 275 LYS A C 1
ATOM 2136 O O . LYS A 1 275 ? 5.214 -9.048 10.753 1.00 97.50 275 LYS A O 1
ATOM 2141 N N . VAL A 1 276 ? 3.265 -9.578 11.745 1.00 98.00 276 VAL A N 1
ATOM 2142 C CA . VAL A 1 276 ? 2.920 -8.234 12.211 1.00 98.00 276 VAL A CA 1
ATOM 2143 C C . VAL A 1 276 ? 2.459 -8.382 13.651 1.00 98.00 276 VAL A C 1
ATOM 2145 O O . VAL A 1 276 ? 1.437 -9.022 13.893 1.00 98.00 276 VAL A O 1
ATOM 2148 N N . ASP A 1 277 ? 3.238 -7.839 14.577 1.00 97.94 277 ASP A N 1
ATOM 2149 C CA . ASP A 1 277 ? 2.891 -7.754 15.989 1.00 97.94 277 ASP A CA 1
ATOM 2150 C C . ASP A 1 277 ? 2.406 -6.336 16.280 1.00 97.94 277 ASP A C 1
ATOM 2152 O O . ASP A 1 277 ? 2.961 -5.359 15.780 1.00 97.94 277 ASP A O 1
ATOM 2156 N N . GLN A 1 278 ? 1.337 -6.221 17.059 1.00 96.94 278 GLN A N 1
ATOM 2157 C CA . GLN A 1 278 ? 0.733 -4.938 17.384 1.00 96.94 278 GLN A CA 1
ATOM 2158 C C . GLN A 1 278 ? 0.619 -4.805 18.898 1.00 96.94 278 GLN A C 1
ATOM 2160 O O . GLN A 1 278 ? 0.063 -5.679 19.560 1.00 96.94 278 GLN A O 1
ATOM 2165 N N . GLU A 1 279 ? 1.077 -3.677 19.422 1.00 97.12 279 GLU A N 1
ATOM 2166 C CA . GLU A 1 279 ? 0.945 -3.308 20.825 1.00 97.12 279 GLU A CA 1
ATOM 2167 C C . GLU A 1 279 ? 0.214 -1.968 20.921 1.00 97.12 279 GLU A C 1
ATOM 2169 O O . GLU A 1 279 ? 0.465 -1.032 20.159 1.00 97.12 279 GLU A O 1
ATOM 2174 N N . ARG A 1 280 ? -0.763 -1.873 21.821 1.00 95.56 280 ARG A N 1
ATOM 2175 C CA . ARG A 1 280 ? -1.507 -0.632 22.036 1.00 95.56 280 ARG A CA 1
ATOM 2176 C C . ARG A 1 280 ? -0.718 0.240 23.009 1.00 95.56 280 ARG A C 1
ATOM 2178 O O . ARG A 1 280 ? -0.510 -0.177 24.141 1.00 95.56 280 ARG A O 1
ATOM 2185 N N . ILE A 1 281 ? -0.294 1.422 22.559 1.00 95.56 281 ILE A N 1
ATOM 2186 C CA . ILE A 1 281 ? 0.395 2.398 23.415 1.00 95.56 281 ILE A CA 1
ATOM 2187 C C . ILE A 1 281 ? -0.656 3.303 24.067 1.00 95.56 281 ILE A C 1
ATOM 2189 O O . ILE A 1 281 ? -0.749 3.353 25.287 1.00 95.56 281 ILE A O 1
ATOM 2193 N N . ASP A 1 282 ? -1.491 3.950 23.244 1.00 93.69 282 ASP A N 1
ATOM 2194 C CA . ASP A 1 282 ? -2.542 4.871 23.685 1.00 93.69 282 ASP A CA 1
ATOM 2195 C C . ASP A 1 282 ? -3.911 4.486 23.090 1.00 93.69 282 ASP A C 1
ATOM 2197 O O . ASP A 1 282 ? -4.068 3.497 22.369 1.00 93.69 282 ASP A O 1
ATOM 2201 N N . GLU A 1 283 ? -4.944 5.291 23.350 1.00 91.06 283 GLU A N 1
ATOM 2202 C CA . GLU A 1 283 ? -6.253 5.125 22.705 1.00 91.06 283 GLU A CA 1
ATOM 2203 C C . GLU A 1 283 ? -6.205 5.370 21.195 1.00 91.06 283 GLU A C 1
ATOM 2205 O O . GLU A 1 283 ? -6.875 4.676 20.435 1.00 91.06 283 GLU A O 1
ATOM 2210 N N . LEU A 1 284 ? -5.382 6.326 20.760 1.00 93.62 284 LEU A N 1
ATOM 2211 C CA . LEU A 1 284 ? -5.272 6.730 19.358 1.00 93.62 284 LEU A CA 1
ATOM 2212 C C . LEU A 1 284 ? -3.998 6.224 18.683 1.00 93.62 284 LEU A C 1
ATOM 2214 O O . LEU A 1 284 ? -3.879 6.370 17.467 1.00 93.62 284 LEU A O 1
ATOM 2218 N N . SER A 1 285 ? -3.056 5.657 19.444 1.00 96.31 285 SER A N 1
ATOM 2219 C CA . SER A 1 285 ? -1.731 5.270 18.960 1.00 96.31 285 SER A CA 1
ATOM 2220 C C . SER A 1 285 ? -1.418 3.797 19.248 1.00 96.31 285 SER A C 1
ATOM 2222 O O . SER A 1 285 ? -1.747 3.243 20.299 1.00 96.31 285 SER A O 1
ATOM 2224 N N . ARG A 1 286 ? -0.796 3.133 18.276 1.00 97.56 286 ARG A N 1
ATOM 2225 C CA . ARG A 1 286 ? -0.420 1.719 18.322 1.00 97.56 286 ARG A CA 1
ATOM 2226 C C . ARG A 1 286 ? 1.008 1.567 17.813 1.00 97.56 286 ARG A C 1
ATOM 2228 O O . ARG A 1 286 ? 1.383 2.168 16.806 1.00 97.56 286 ARG A O 1
ATOM 2235 N N . GLN A 1 287 ? 1.789 0.751 18.503 1.00 98.31 287 GLN A N 1
ATOM 2236 C CA . GLN A 1 287 ? 3.072 0.270 18.018 1.00 98.31 287 GLN A CA 1
ATOM 2237 C C . GLN A 1 287 ? 2.835 -0.941 17.125 1.00 98.31 287 GLN A C 1
ATOM 2239 O O . GLN A 1 287 ? 2.037 -1.816 17.460 1.00 98.31 287 GLN A O 1
ATOM 2244 N N . VAL A 1 288 ? 3.507 -0.987 15.983 1.00 98.44 288 VAL A N 1
ATOM 2245 C CA . VAL A 1 288 ? 3.409 -2.091 15.034 1.00 98.44 288 VAL A CA 1
ATOM 2246 C C . VAL A 1 288 ? 4.813 -2.540 14.670 1.00 98.44 288 VAL A C 1
ATOM 2248 O O . VAL A 1 288 ? 5.541 -1.804 14.008 1.00 98.44 288 VAL A O 1
ATOM 2251 N N . ASP A 1 289 ? 5.170 -3.750 15.076 1.00 98.38 289 ASP A N 1
ATOM 2252 C CA . ASP A 1 289 ? 6.421 -4.398 14.706 1.00 98.38 289 ASP A CA 1
ATOM 2253 C C . ASP A 1 289 ? 6.169 -5.316 13.506 1.00 98.38 289 ASP A C 1
ATOM 2255 O O . ASP A 1 289 ? 5.346 -6.235 13.538 1.00 98.38 289 ASP A O 1
ATOM 2259 N N . ILE A 1 290 ? 6.858 -5.040 12.405 1.00 98.12 290 ILE A N 1
ATOM 2260 C CA . ILE A 1 290 ? 6.697 -5.728 11.128 1.00 98.12 290 ILE A CA 1
ATOM 2261 C C . ILE A 1 290 ? 7.969 -6.499 10.845 1.00 98.12 290 ILE A C 1
ATOM 2263 O O . ILE A 1 290 ? 9.046 -5.926 10.677 1.00 98.12 290 ILE A O 1
ATOM 2267 N N . PHE A 1 291 ? 7.808 -7.809 10.732 1.00 97.75 291 PHE A N 1
ATOM 2268 C CA . PHE A 1 291 ? 8.848 -8.723 10.308 1.00 97.75 291 PHE A CA 1
ATOM 2269 C C . PHE A 1 291 ? 8.590 -9.083 8.854 1.00 97.75 291 PHE A C 1
ATOM 2271 O O . PHE A 1 291 ? 7.508 -9.556 8.491 1.00 97.75 291 PHE A O 1
ATOM 2278 N N . ALA A 1 292 ? 9.583 -8.841 8.015 1.00 97.12 292 ALA A N 1
ATOM 2279 C CA . ALA A 1 292 ? 9.520 -9.127 6.599 1.00 97.12 292 ALA A CA 1
ATOM 2280 C C . ALA A 1 292 ? 10.837 -9.717 6.103 1.00 97.12 292 ALA A C 1
ATOM 2282 O O . ALA A 1 292 ? 11.868 -9.662 6.768 1.00 97.12 292 ALA A O 1
ATOM 2283 N N . GLU A 1 293 ? 10.792 -10.290 4.914 1.00 95.56 293 GLU A N 1
ATOM 2284 C CA . GLU A 1 293 ? 11.946 -10.809 4.205 1.00 95.56 293 GLU A CA 1
ATOM 2285 C C . GLU A 1 293 ? 11.976 -10.196 2.810 1.00 95.56 293 GLU A C 1
ATOM 2287 O O . GLU A 1 293 ? 10.997 -10.272 2.066 1.00 95.56 293 GLU A O 1
ATOM 2292 N N . LEU A 1 294 ? 13.099 -9.582 2.448 1.00 94.00 294 LEU A N 1
ATOM 2293 C CA . LEU A 1 294 ? 13.357 -9.153 1.079 1.00 94.00 294 LEU A CA 1
ATOM 2294 C C . LEU A 1 294 ? 13.958 -10.328 0.313 1.00 94.00 294 LEU A C 1
ATOM 2296 O O . LEU A 1 294 ? 15.090 -10.749 0.573 1.00 94.00 294 LEU A O 1
ATOM 2300 N N . VAL A 1 295 ? 13.187 -10.862 -0.630 1.00 93.69 295 VAL A N 1
ATOM 2301 C CA . VAL A 1 295 ? 13.584 -11.993 -1.469 1.00 93.69 295 VAL A CA 1
ATOM 2302 C C . VAL A 1 295 ? 14.023 -11.460 -2.825 1.00 93.69 295 VAL A C 1
ATOM 2304 O O . VAL A 1 295 ? 13.233 -10.857 -3.549 1.00 93.69 295 VAL A O 1
ATOM 2307 N N . SER A 1 296 ? 15.289 -11.677 -3.182 1.00 91.25 296 SER A N 1
ATOM 2308 C CA . SER A 1 296 ? 15.780 -11.369 -4.530 1.00 91.25 296 SER A CA 1
ATOM 2309 C C . SER A 1 296 ? 15.536 -12.563 -5.457 1.00 91.25 296 SER A C 1
ATOM 2311 O O . SER A 1 296 ? 15.797 -13.692 -5.049 1.00 91.25 296 SER A O 1
ATOM 2313 N N . PRO A 1 297 ? 15.136 -12.359 -6.723 1.00 86.94 297 PRO A N 1
ATOM 2314 C CA . PRO A 1 297 ? 14.779 -13.456 -7.627 1.00 86.94 297 PRO A CA 1
ATOM 2315 C C . PRO A 1 297 ? 15.969 -14.377 -7.931 1.00 86.94 297 PRO A C 1
ATOM 2317 O O . PRO A 1 297 ? 15.794 -15.560 -8.209 1.00 86.94 297 PRO A O 1
ATOM 2320 N N . ASN A 1 298 ? 17.188 -13.839 -7.832 1.00 87.50 298 ASN A N 1
ATOM 2321 C CA . ASN A 1 298 ? 18.430 -14.539 -8.153 1.00 87.50 298 ASN A CA 1
ATOM 2322 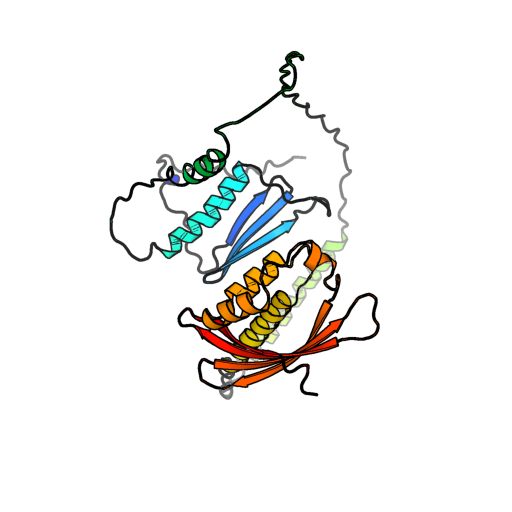C C . ASN A 1 298 ? 19.203 -15.021 -6.914 1.00 87.50 298 ASN A C 1
ATOM 2324 O O . ASN A 1 298 ? 20.258 -15.635 -7.060 1.00 87.50 298 ASN A O 1
ATOM 2328 N N . SER A 1 299 ? 18.715 -14.741 -5.702 1.00 86.69 299 SER A N 1
ATOM 2329 C CA . SER A 1 299 ? 19.398 -15.109 -4.461 1.00 86.69 299 SER A CA 1
ATOM 2330 C C . SER A 1 299 ? 18.552 -16.083 -3.657 1.00 86.69 299 SER A C 1
ATOM 2332 O O . SER A 1 299 ? 17.366 -15.861 -3.442 1.00 86.69 299 SER A O 1
ATOM 2334 N N . LYS A 1 300 ? 19.181 -17.147 -3.151 1.00 86.94 300 LYS A N 1
ATOM 2335 C CA . LYS A 1 300 ? 18.564 -18.013 -2.133 1.00 86.94 300 LYS A CA 1
ATOM 2336 C C . LYS A 1 300 ? 18.579 -17.382 -0.739 1.00 86.94 300 LYS A C 1
ATOM 2338 O O . LYS A 1 300 ? 17.941 -17.909 0.164 1.00 86.94 300 LYS A O 1
ATOM 2343 N N . LEU A 1 301 ? 19.346 -16.309 -0.557 1.00 85.75 301 LEU A N 1
ATOM 2344 C CA . LEU A 1 301 ? 19.439 -15.587 0.704 1.00 85.75 301 LEU A CA 1
ATOM 2345 C C . LEU A 1 301 ? 18.328 -14.540 0.740 1.00 85.75 301 LEU A C 1
ATOM 2347 O O . LEU A 1 301 ? 18.275 -13.675 -0.140 1.00 85.75 301 LEU A O 1
ATOM 2351 N N . SER A 1 302 ? 17.452 -14.639 1.739 1.00 91.00 302 SER A N 1
ATOM 2352 C CA . SER A 1 302 ? 16.525 -13.573 2.099 1.00 91.00 302 SER A CA 1
ATOM 2353 C C . SER A 1 302 ? 17.211 -12.605 3.062 1.00 91.00 302 SER A C 1
ATOM 2355 O O . SER A 1 302 ? 17.982 -13.016 3.931 1.00 91.00 302 SER A O 1
ATOM 2357 N N . ASN A 1 303 ? 16.951 -11.309 2.893 1.00 92.75 303 ASN A N 1
ATOM 2358 C CA . ASN A 1 303 ? 17.418 -10.290 3.828 1.00 92.75 303 ASN A CA 1
ATOM 2359 C C . ASN A 1 303 ? 16.278 -10.008 4.816 1.00 92.75 303 ASN A C 1
ATOM 2361 O O . ASN A 1 303 ? 15.240 -9.490 4.387 1.00 92.75 303 ASN A O 1
ATOM 2365 N N . PRO A 1 304 ? 16.417 -10.370 6.105 1.00 95.38 304 PRO A N 1
ATOM 2366 C CA . PRO A 1 304 ? 15.382 -10.109 7.089 1.00 95.38 304 PRO A CA 1
ATOM 2367 C C . PRO A 1 304 ? 15.300 -8.609 7.369 1.00 95.38 304 PRO A C 1
ATOM 2369 O O . PRO A 1 304 ? 16.312 -7.941 7.570 1.00 95.38 304 PRO A O 1
ATOM 2372 N N . VAL A 1 305 ? 14.076 -8.106 7.412 1.00 96.31 305 VAL A N 1
ATOM 2373 C CA . VAL A 1 305 ? 13.739 -6.717 7.698 1.00 96.31 305 VAL A CA 1
ATOM 2374 C C . VAL A 1 305 ? 12.845 -6.694 8.930 1.00 96.31 305 VAL A C 1
ATOM 2376 O O . VAL A 1 305 ? 11.854 -7.422 9.004 1.00 96.31 305 VAL A O 1
ATOM 2379 N N . HIS A 1 306 ? 13.197 -5.864 9.906 1.00 97.62 306 HIS A N 1
ATOM 2380 C CA . HIS A 1 306 ? 12.398 -5.626 11.099 1.00 97.62 306 HIS A CA 1
ATOM 2381 C C . HIS A 1 306 ? 12.161 -4.128 11.261 1.00 97.62 306 HIS A C 1
ATOM 2383 O O . HIS A 1 306 ? 13.071 -3.377 11.609 1.00 97.62 306 HIS A O 1
ATOM 2389 N N . LEU A 1 307 ? 10.925 -3.705 11.009 1.00 97.62 307 LEU A N 1
ATOM 2390 C CA . LEU A 1 307 ? 10.512 -2.312 11.103 1.00 97.62 307 LEU A CA 1
ATOM 2391 C C . LEU A 1 307 ? 9.539 -2.133 12.255 1.00 97.62 307 LEU A C 1
ATOM 2393 O O . LEU A 1 307 ? 8.530 -2.825 12.328 1.00 97.62 307 LEU A O 1
ATOM 2397 N N . GLN A 1 308 ? 9.818 -1.153 13.100 1.00 98.19 308 GLN A N 1
ATOM 2398 C CA . GLN A 1 308 ? 8.921 -0.716 14.153 1.00 98.19 308 GLN A CA 1
ATOM 2399 C C . GLN A 1 308 ? 8.274 0.603 13.745 1.00 98.19 308 GLN A C 1
ATOM 2401 O O . GLN A 1 308 ? 8.961 1.599 13.500 1.00 98.19 308 GLN A O 1
ATOM 2406 N N . LEU A 1 309 ? 6.947 0.603 13.675 1.00 98.44 309 LEU A N 1
ATOM 2407 C CA . LEU A 1 309 ? 6.134 1.754 13.316 1.00 98.44 309 LEU A CA 1
ATOM 2408 C C . LEU A 1 309 ? 5.319 2.216 14.519 1.00 98.44 309 LEU A C 1
ATOM 2410 O O . LEU A 1 309 ? 4.721 1.410 15.228 1.00 98.44 309 LEU A O 1
ATOM 2414 N N . LYS A 1 310 ? 5.222 3.529 14.704 1.00 98.38 310 LYS A N 1
ATOM 2415 C CA . LYS A 1 310 ? 4.243 4.142 15.603 1.00 98.38 310 LYS A CA 1
ATOM 2416 C C . LYS A 1 310 ? 3.116 4.707 14.755 1.00 98.38 310 LYS A C 1
ATOM 2418 O O . LYS A 1 310 ? 3.300 5.716 14.079 1.00 98.38 310 LYS A O 1
ATOM 2423 N N . VAL A 1 311 ? 1.968 4.043 14.758 1.00 98.31 311 VAL A N 1
ATOM 2424 C CA . VAL A 1 311 ? 0.802 4.412 13.950 1.00 98.31 311 VAL A CA 1
ATOM 2425 C C . VAL A 1 311 ? -0.208 5.124 14.835 1.00 98.31 311 VAL A C 1
ATOM 2427 O O . VAL A 1 311 ? -0.530 4.633 15.913 1.00 98.31 311 VAL A O 1
ATOM 2430 N N . ALA A 1 312 ? -0.732 6.260 14.384 1.00 97.81 312 ALA A N 1
ATOM 2431 C CA . ALA A 1 312 ? -1.785 6.981 15.084 1.00 97.81 312 ALA A CA 1
ATOM 2432 C C . ALA A 1 312 ? -2.971 7.291 14.173 1.00 97.81 312 ALA A C 1
ATOM 2434 O O . ALA A 1 312 ? -2.819 7.474 12.965 1.00 97.81 312 ALA A O 1
ATOM 2435 N N . THR A 1 313 ? -4.158 7.368 14.769 1.00 97.00 313 THR A N 1
ATOM 2436 C CA . THR A 1 313 ? -5.352 7.878 14.093 1.00 97.00 313 THR A CA 1
ATOM 2437 C C . THR A 1 313 ? -5.355 9.398 14.205 1.00 97.00 313 THR A C 1
ATOM 2439 O O . THR A 1 313 ? -5.446 9.943 15.304 1.00 97.00 313 THR A O 1
ATOM 2442 N N . ALA A 1 314 ? -5.216 10.084 13.075 1.00 95.19 314 ALA A N 1
ATOM 2443 C CA . ALA A 1 314 ? -5.296 11.535 12.999 1.00 95.19 314 ALA A CA 1
ATOM 2444 C C . ALA A 1 314 ? -6.738 12.026 13.231 1.00 95.19 314 ALA A C 1
ATOM 2446 O O . ALA A 1 314 ? -7.697 11.250 13.232 1.00 95.19 314 ALA A O 1
ATOM 2447 N N . SER A 1 315 ? -6.906 13.335 13.434 1.00 94.19 315 SER A N 1
ATOM 2448 C CA . SER A 1 315 ? -8.212 13.961 13.700 1.00 94.19 315 SER A CA 1
ATOM 2449 C C . SER A 1 315 ? -9.213 13.819 12.546 1.00 94.19 315 SER A C 1
ATOM 2451 O O . SER A 1 315 ? -10.419 13.881 12.766 1.00 94.19 315 SER A O 1
ATOM 2453 N N . ASP A 1 316 ? -8.723 13.584 11.327 1.00 93.62 316 ASP A N 1
ATOM 2454 C CA . ASP A 1 316 ? -9.505 13.265 10.127 1.00 93.62 316 ASP A CA 1
ATOM 2455 C C . ASP A 1 316 ? -9.972 11.792 10.077 1.00 93.62 316 ASP A C 1
ATOM 2457 O O . ASP A 1 316 ? -10.634 11.370 9.126 1.00 93.62 316 ASP A O 1
ATOM 2461 N N . GLY A 1 317 ? -9.625 10.993 11.091 1.00 93.75 317 GLY A N 1
ATOM 2462 C CA . GLY A 1 317 ? -9.913 9.565 11.166 1.00 93.75 317 GLY A CA 1
ATOM 2463 C C . GLY A 1 317 ? -9.021 8.703 10.269 1.00 93.75 317 GLY A C 1
ATOM 2464 O O . GLY A 1 317 ? -9.265 7.494 10.160 1.00 93.75 317 GLY A O 1
ATOM 2465 N N . GLN A 1 318 ? -8.011 9.278 9.608 1.00 96.62 318 GLN A N 1
ATOM 2466 C CA . GLN A 1 318 ? -7.034 8.539 8.810 1.00 96.62 318 GLN A CA 1
ATOM 2467 C C . GLN A 1 318 ? -5.899 8.015 9.690 1.00 96.62 318 GLN A C 1
ATOM 2469 O O . GLN A 1 318 ? -5.541 8.611 10.702 1.00 96.62 318 GLN A O 1
ATOM 2474 N N . LEU A 1 319 ? -5.332 6.871 9.310 1.00 97.81 319 LEU A N 1
ATOM 2475 C CA . LEU A 1 319 ? -4.154 6.327 9.980 1.00 97.81 319 LEU A CA 1
ATOM 2476 C C . LEU A 1 319 ? -2.912 6.975 9.377 1.00 97.81 319 LEU A C 1
ATOM 2478 O O . LEU A 1 319 ? -2.807 7.068 8.156 1.00 97.81 319 LEU A O 1
ATOM 2482 N N . ARG A 1 320 ? -1.983 7.410 10.227 1.00 98.12 320 ARG A N 1
ATOM 2483 C CA . ARG A 1 320 ? -0.692 7.961 9.814 1.00 98.12 320 ARG A CA 1
ATOM 2484 C C . ARG A 1 320 ? 0.440 7.361 10.630 1.00 98.12 320 ARG A C 1
ATOM 2486 O O . ARG A 1 320 ? 0.260 7.007 11.795 1.00 98.12 320 ARG A O 1
ATOM 2493 N N . VAL A 1 321 ? 1.613 7.262 10.021 1.00 98.38 321 VAL A N 1
ATOM 2494 C CA . VAL A 1 321 ? 2.841 6.815 10.682 1.00 98.38 321 VAL A CA 1
ATOM 2495 C C . VAL A 1 321 ? 3.538 8.031 11.286 1.00 98.38 321 VAL A C 1
ATOM 2497 O O . VAL A 1 321 ? 3.908 8.953 10.566 1.00 98.38 321 VAL A O 1
ATOM 2500 N N . LEU A 1 322 ? 3.683 8.048 12.610 1.00 97.94 322 LEU A N 1
ATOM 2501 C CA . LEU A 1 322 ? 4.333 9.129 13.356 1.00 97.94 322 LEU A CA 1
ATOM 2502 C C . LEU A 1 322 ? 5.845 8.933 13.461 1.00 97.94 322 LEU A C 1
ATOM 2504 O O . LEU A 1 322 ? 6.603 9.890 13.364 1.00 97.94 322 LEU A O 1
ATOM 2508 N N . GLU A 1 323 ? 6.274 7.693 13.688 1.00 97.88 323 GLU A N 1
ATOM 2509 C CA . GLU A 1 323 ? 7.680 7.326 13.831 1.00 97.88 323 GLU A CA 1
ATOM 2510 C C . GLU A 1 323 ? 7.934 6.000 13.117 1.00 97.88 323 GLU A C 1
ATOM 2512 O O . GLU A 1 323 ? 7.100 5.092 13.150 1.00 97.88 323 GLU A O 1
ATOM 2517 N N . GLN A 1 324 ? 9.121 5.882 12.530 1.00 97.31 324 GLN A N 1
ATOM 2518 C CA . GLN A 1 324 ? 9.633 4.662 11.924 1.00 97.31 324 GLN A CA 1
ATOM 2519 C C . GLN A 1 324 ? 11.043 4.400 12.450 1.00 97.31 324 GLN A C 1
ATOM 2521 O O . GLN A 1 324 ? 11.890 5.298 12.460 1.00 97.31 324 GLN A O 1
ATOM 2526 N N . LYS A 1 325 ? 11.297 3.165 12.883 1.00 96.94 325 LYS A N 1
ATOM 2527 C CA . LYS A 1 325 ? 12.611 2.704 13.340 1.00 96.94 325 LYS A CA 1
ATOM 2528 C C . LYS A 1 325 ? 12.954 1.388 12.658 1.00 96.94 325 LYS A C 1
ATOM 2530 O O . LYS A 1 325 ? 12.178 0.438 12.717 1.00 96.94 325 LYS A O 1
ATOM 2535 N N . ASP A 1 326 ? 14.127 1.337 12.040 1.00 95.81 326 ASP A N 1
ATOM 2536 C CA . ASP A 1 326 ? 14.692 0.093 11.527 1.00 95.81 326 ASP A CA 1
ATOM 2537 C C . ASP A 1 326 ? 15.474 -0.615 12.640 1.00 95.81 326 ASP A C 1
ATOM 2539 O O . ASP A 1 326 ? 16.413 -0.068 13.224 1.00 95.81 326 ASP A O 1
ATOM 2543 N N . LEU A 1 327 ? 15.038 -1.828 12.972 1.00 95.88 327 LEU A N 1
ATOM 2544 C CA . LEU A 1 327 ? 15.624 -2.688 13.996 1.00 95.88 327 LEU A CA 1
ATOM 2545 C C . LEU A 1 327 ? 16.329 -3.907 13.383 1.00 95.88 327 LEU A C 1
ATOM 2547 O O . LEU A 1 327 ? 16.764 -4.791 14.124 1.00 95.88 327 LEU A O 1
ATOM 2551 N N . SER A 1 328 ? 16.481 -3.957 12.056 1.00 91.31 328 SER A N 1
ATOM 2552 C CA . SER A 1 328 ? 17.072 -5.092 11.331 1.00 91.31 328 SER A CA 1
ATOM 2553 C C . SER A 1 328 ? 18.521 -5.370 11.747 1.00 91.31 328 SER A C 1
ATOM 2555 O O . SER A 1 328 ? 18.934 -6.525 11.800 1.00 91.31 328 SER A O 1
ATOM 2557 N N . ALA A 1 329 ? 19.279 -4.328 12.109 1.00 81.25 329 ALA A N 1
ATOM 2558 C CA . ALA A 1 329 ? 20.692 -4.429 12.486 1.00 81.25 329 ALA A CA 1
ATOM 2559 C C . ALA A 1 329 ? 20.950 -4.772 13.969 1.00 81.25 329 ALA A C 1
ATOM 2561 O O . ALA A 1 329 ? 22.100 -4.958 14.352 1.00 81.25 329 ALA A O 1
ATOM 2562 N N . LYS A 1 330 ? 19.922 -4.827 14.831 1.00 72.69 330 LYS A N 1
ATOM 2563 C CA . LYS A 1 330 ? 20.089 -5.040 16.288 1.00 72.69 330 LYS A CA 1
ATOM 2564 C C . LYS A 1 330 ? 20.080 -6.517 16.721 1.00 72.69 330 LYS A C 1
ATOM 2566 O O . LYS A 1 330 ? 19.799 -6.799 17.885 1.00 72.69 330 LYS A O 1
ATOM 2571 N N . LYS A 1 331 ? 20.356 -7.448 15.808 1.00 53.19 331 LYS A N 1
ATOM 2572 C CA . LYS A 1 331 ? 20.455 -8.884 16.106 1.00 53.19 331 LYS A CA 1
ATOM 2573 C C . LYS A 1 331 ? 21.897 -9.353 16.179 1.00 53.19 331 LYS A C 1
ATOM 2575 O O . LYS A 1 331 ? 22.709 -8.874 15.363 1.00 53.19 331 LYS A O 1
#

Solvent-accessible surface area (backbone atoms only — not comparable to full-atom values): 21551 Å² total; per-residue (Å²): 135,84,81,81,82,82,69,77,78,73,87,83,82,71,95,76,74,58,75,84,78,52,80,66,80,82,75,76,63,98,67,69,69,66,45,77,48,80,40,95,59,37,35,36,41,37,38,33,53,54,93,93,45,76,46,78,46,80,44,77,40,94,90,52,64,96,84,67,69,92,54,73,52,73,68,52,48,52,52,51,48,49,55,62,52,51,62,62,49,69,77,57,67,89,59,88,78,95,76,95,75,81,85,79,73,70,69,72,64,56,70,63,63,60,72,76,62,79,81,78,88,83,90,84,90,79,90,83,85,93,84,82,83,88,83,90,78,84,84,76,91,79,89,81,81,88,79,85,83,82,89,78,88,79,84,86,86,80,84,74,85,72,63,67,66,59,61,62,58,58,67,66,53,56,64,61,55,57,63,60,54,61,65,64,76,69,58,80,78,69,84,71,75,78,76,76,76,76,76,76,81,62,61,67,61,54,51,49,52,52,50,52,53,48,54,52,51,40,52,52,22,63,67,39,58,41,88,89,48,24,71,60,27,39,52,55,28,50,73,34,36,30,73,73,39,38,55,51,48,41,72,73,64,55,68,77,71,50,76,65,57,46,66,72,38,73,67,66,50,43,80,43,78,78,46,76,47,76,45,77,77,52,97,56,31,32,40,36,40,37,35,29,31,41,36,37,84,90,46,93,62,62,47,71,40,33,39,40,33,35,37,30,55,46,98,87,70,46,71,28,35,57,45,79,45,82,52,52,82,80,114